Protein AF-A0A1W9MFR8-F1 (afdb_monomer_lite)

Radius of gyration: 20.46 Å; chains: 1; bounding box: 48×47×63 Å

Sequence (272 aa):
EALVRGYGGYACDPTSDGFKKCELKEEKFKKWELKEEKFNKALEFRKSIQKALDEQICPACQLFGCTGWSRRFRLEINNANDKNKGFEGSFDINIIELYPMNESQLLLLWQTFYIIGKYGTIGAKNMLKPSLSSPYCSDRGQVEVIWKESAFEKPNLEKHSVEKIIKENKNGINKENNSEWPNLKYFLFSPDESLRAEKFVELQNMSDFIKGDKGDMRAPPRANKFASFKNGKRFWGYTKADENMYKEVFKKLKDLGIKNVIKGEEVIKNEL

pLDDT: mean 84.79, std 15.15, range [32.31, 98.56]

Foldseek 3Di:
DQVLVQLVFDAADQPDDDPSHFADDCVVVPDDDDDPCVQVVCVVVPHHPLLSCLLTHALVCQAPNDHVGHHQWDWDKAPFPDPVDADDDDIDTDTGGPHDDDLLSVQVVVLVLVCCQQANFDDPPCLVADAPPHGGDANHRHHHDDCPPPPDDNRPDDLVVSSVSRVSSRVSNVDDDFQLDNHLQFKKWDQAAFFDRVLVVVLLVVDCSQVWACDDPVGHTGTHQKGGHDVSTIIMGGDGNDPVVSVVSVVSCVVSPSVDIDGSSNCSVPPD

Structure (mmCIF, N/CA/C/O backbone):
data_AF-A0A1W9MFR8-F1
#
_entry.id   AF-A0A1W9MFR8-F1
#
loop_
_atom_site.group_PDB
_atom_site.id
_atom_site.type_symbol
_atom_site.label_atom_id
_atom_site.label_alt_id
_atom_site.label_comp_id
_atom_site.label_asym_id
_atom_site.label_entity_id
_atom_site.label_seq_id
_atom_site.pdbx_PDB_ins_code
_atom_site.Cartn_x
_atom_site.Cartn_y
_atom_site.Cartn_z
_atom_site.occupancy
_atom_site.B_iso_or_equiv
_atom_site.auth_seq_id
_atom_site.auth_comp_id
_atom_site.auth_asym_id
_atom_site.auth_atom_id
_atom_site.pdbx_PDB_model_num
ATOM 1 N N . GLU A 1 1 ? -2.667 0.740 4.766 1.00 96.50 1 GLU A N 1
ATOM 2 C CA . GLU A 1 1 ? -3.757 1.595 4.229 1.00 96.50 1 GLU A CA 1
ATOM 3 C C . GLU A 1 1 ? -4.338 1.106 2.905 1.00 96.50 1 GLU A C 1
ATOM 5 O O . GLU A 1 1 ? -5.526 0.815 2.871 1.00 96.50 1 GLU A O 1
ATOM 10 N N . ALA A 1 2 ? -3.542 0.992 1.831 1.00 97.19 2 ALA A N 1
ATOM 11 C CA . ALA A 1 2 ? -4.043 0.595 0.506 1.00 97.19 2 ALA A CA 1
ATOM 12 C C . ALA A 1 2 ? -4.825 -0.727 0.520 1.00 97.19 2 ALA A C 1
ATOM 14 O O . ALA A 1 2 ? -5.864 -0.827 -0.126 1.00 97.19 2 ALA A O 1
ATOM 15 N N . LEU A 1 3 ? -4.358 -1.698 1.312 1.00 97.56 3 LEU A N 1
ATOM 16 C CA . LEU A 1 3 ? -5.029 -2.973 1.559 1.00 97.56 3 LEU A CA 1
ATOM 17 C C . LEU A 1 3 ? -6.427 -2.802 2.179 1.00 97.56 3 LEU A C 1
ATOM 19 O O . LEU A 1 3 ? -7.393 -3.365 1.679 1.00 97.56 3 LEU A O 1
ATOM 23 N N . VAL A 1 4 ? -6.559 -1.961 3.211 1.00 97.56 4 VAL A N 1
ATOM 24 C CA . VAL A 1 4 ? -7.850 -1.666 3.865 1.00 97.56 4 VAL A CA 1
ATOM 25 C C . VAL A 1 4 ? -8.837 -1.055 2.868 1.00 97.56 4 VAL A C 1
ATOM 27 O O . VAL A 1 4 ? -9.981 -1.497 2.782 1.00 97.56 4 VAL A O 1
ATOM 30 N N . ARG A 1 5 ? -8.389 -0.075 2.068 1.00 97.75 5 ARG A N 1
ATOM 31 C CA . ARG A 1 5 ? -9.209 0.510 0.989 1.00 97.75 5 ARG A CA 1
ATOM 32 C C . ARG A 1 5 ? -9.549 -0.541 -0.081 1.00 97.75 5 ARG A C 1
ATOM 34 O O . ARG A 1 5 ? -10.660 -0.547 -0.606 1.00 97.75 5 ARG A O 1
ATOM 41 N N . GLY A 1 6 ? -8.625 -1.470 -0.333 1.00 96.94 6 GLY A N 1
ATOM 42 C CA . GLY A 1 6 ? -8.785 -2.625 -1.216 1.00 96.94 6 GLY A CA 1
ATOM 43 C C . GLY A 1 6 ? -9.911 -3.570 -0.802 1.00 96.94 6 GLY A C 1
ATOM 44 O O . GLY A 1 6 ? -10.704 -3.987 -1.640 1.00 96.94 6 GLY A O 1
ATOM 45 N N . TYR A 1 7 ? -10.061 -3.827 0.496 1.00 96.69 7 TYR A N 1
ATOM 46 C CA . TYR A 1 7 ? -11.191 -4.585 1.046 1.00 96.69 7 TYR A CA 1
ATOM 47 C C . TYR A 1 7 ? -12.518 -3.802 1.075 1.00 96.69 7 TYR A C 1
ATOM 49 O O . TYR A 1 7 ? -13.544 -4.319 1.514 1.00 96.69 7 TYR A O 1
ATOM 57 N N . GLY A 1 8 ? -12.534 -2.562 0.572 1.00 95.56 8 GLY A N 1
ATOM 58 C CA . GLY A 1 8 ? -13.714 -1.693 0.554 1.00 95.56 8 GLY A CA 1
ATOM 59 C C . GLY A 1 8 ? -13.893 -0.853 1.819 1.00 95.56 8 GLY A C 1
ATOM 60 O O . GLY A 1 8 ? -14.936 -0.225 1.985 1.00 95.56 8 GLY A O 1
ATOM 61 N N . GLY A 1 9 ? -12.891 -0.826 2.699 1.00 96.31 9 GLY A N 1
ATOM 62 C CA . GLY A 1 9 ? -12.901 -0.024 3.915 1.00 96.31 9 GLY A CA 1
ATOM 63 C C . GLY A 1 9 ? -12.499 1.427 3.714 1.00 96.31 9 GLY A C 1
ATOM 64 O O . GLY A 1 9 ? -12.134 1.866 2.621 1.00 96.31 9 GLY A O 1
ATOM 65 N N . TYR A 1 10 ? -12.494 2.164 4.818 1.00 96.69 10 TYR A N 1
ATOM 66 C CA . TYR A 1 10 ? -11.872 3.478 4.902 1.00 96.69 10 TYR A CA 1
ATOM 67 C C . TYR A 1 10 ? -10.488 3.364 5.544 1.00 96.69 10 TYR A C 1
ATOM 69 O O . TYR A 1 10 ? -10.310 2.667 6.542 1.00 96.69 10 TYR A O 1
ATOM 77 N N . ALA A 1 11 ? -9.509 4.077 4.991 1.00 96.94 11 ALA A N 1
ATOM 78 C CA . ALA A 1 11 ? -8.247 4.341 5.671 1.00 96.94 11 ALA A CA 1
ATOM 79 C C . ALA A 1 11 ? -7.875 5.805 5.477 1.00 96.94 11 ALA A C 1
ATOM 81 O O . ALA A 1 11 ? -7.843 6.287 4.340 1.00 96.94 11 ALA A O 1
ATOM 82 N N . CYS A 1 12 ? -7.584 6.497 6.577 1.00 94.38 12 CYS A N 1
ATOM 83 C CA . CYS A 1 12 ? -7.197 7.899 6.537 1.00 94.38 12 CYS A CA 1
ATOM 84 C C . CYS A 1 12 ? -5.895 8.104 5.766 1.00 94.38 12 CYS A C 1
ATOM 86 O O . CYS A 1 12 ? -5.101 7.176 5.619 1.00 94.38 12 CYS A O 1
ATOM 88 N N . ASP A 1 13 ? -5.667 9.332 5.324 1.00 90.81 13 ASP A N 1
ATOM 89 C CA . ASP A 1 13 ? -4.354 9.777 4.879 1.00 90.81 13 ASP A CA 1
ATOM 90 C C . ASP A 1 13 ? -3.637 10.418 6.076 1.00 90.81 13 ASP A C 1
ATOM 92 O O . ASP A 1 13 ? -4.053 11.490 6.531 1.00 90.81 13 ASP A O 1
ATOM 96 N N . PRO A 1 14 ? -2.596 9.777 6.636 1.00 83.62 14 PRO A N 1
ATOM 97 C CA . PRO A 1 14 ? -1.920 10.273 7.831 1.00 83.62 14 PRO A CA 1
ATOM 98 C C . PRO A 1 14 ? -1.120 11.555 7.569 1.00 83.62 14 PRO A C 1
ATOM 100 O O . PRO A 1 14 ? -0.735 12.222 8.531 1.00 83.62 14 PRO A O 1
ATOM 103 N N . THR A 1 15 ? -0.876 11.886 6.295 1.00 81.06 15 THR A N 1
ATOM 104 C CA . THR A 1 15 ? -0.159 13.091 5.853 1.00 81.06 15 THR A CA 1
ATOM 105 C C . THR A 1 15 ? -1.091 14.263 5.560 1.00 81.06 15 THR A C 1
ATOM 107 O O . THR A 1 15 ? -0.625 15.382 5.375 1.00 81.06 15 THR A O 1
ATOM 110 N N . SER A 1 16 ? -2.403 14.017 5.532 1.00 78.12 16 SER A N 1
ATOM 111 C CA . SER A 1 16 ? -3.402 15.062 5.337 1.00 78.12 16 SER A CA 1
ATOM 112 C C . SER A 1 16 ? -3.669 15.853 6.618 1.00 78.12 16 SER A C 1
ATOM 114 O O . SER A 1 16 ? -3.647 15.304 7.723 1.00 78.12 16 SER A O 1
ATOM 116 N N . ASP A 1 17 ? -3.993 17.135 6.460 1.00 69.75 17 ASP A N 1
ATOM 117 C CA . ASP A 1 17 ? -4.451 17.975 7.561 1.00 69.75 17 ASP A CA 1
ATOM 118 C C . ASP A 1 17 ? -5.954 17.798 7.838 1.00 69.75 17 ASP A C 1
ATOM 120 O O . ASP A 1 17 ? -6.769 17.491 6.958 1.00 69.75 17 ASP A O 1
ATOM 124 N N . GLY A 1 18 ? -6.338 18.031 9.095 1.00 71.31 18 GLY A N 1
ATOM 125 C CA . GLY A 1 18 ? -7.734 18.115 9.522 1.00 71.31 18 GLY A CA 1
ATOM 126 C C . GLY A 1 18 ? -8.507 16.791 9.462 1.00 71.31 18 GLY A C 1
ATOM 127 O O . GLY A 1 18 ? -8.020 15.729 9.846 1.00 71.31 18 GLY A O 1
ATOM 128 N N . PHE A 1 19 ? -9.763 16.852 9.009 1.00 69.12 19 PHE A N 1
ATOM 129 C CA . PHE A 1 19 ? -10.752 15.769 9.149 1.00 69.12 19 PHE A CA 1
ATOM 130 C C . PHE A 1 19 ? -10.418 14.470 8.396 1.00 69.12 19 PHE A C 1
ATOM 132 O O . PHE A 1 19 ? -11.031 13.431 8.662 1.00 69.12 19 PHE A O 1
ATOM 139 N N . LYS A 1 20 ? -9.461 14.509 7.462 1.00 78.69 20 LYS A N 1
ATOM 140 C CA . LYS A 1 20 ? -9.036 13.355 6.656 1.00 78.69 20 LYS A CA 1
ATOM 141 C C . LYS A 1 20 ? -8.037 12.447 7.375 1.00 78.69 20 LYS A C 1
ATOM 143 O O . LYS A 1 20 ? -7.890 11.300 6.956 1.00 78.69 20 LYS A O 1
ATOM 148 N N . LYS A 1 21 ? -7.431 12.918 8.470 1.00 85.94 21 LYS A N 1
ATOM 149 C CA . LYS A 1 21 ? -6.586 12.136 9.376 1.00 85.94 21 LYS A CA 1
ATOM 150 C C . LYS A 1 21 ? -7.432 11.455 10.458 1.00 85.94 21 LYS A C 1
ATOM 152 O O . LYS A 1 21 ? -8.505 11.935 10.840 1.00 85.94 21 LYS A O 1
ATOM 157 N N . CYS A 1 22 ? -6.973 10.303 10.939 1.00 88.56 22 CYS A N 1
ATOM 158 C CA . CYS A 1 22 ? -7.527 9.680 12.138 1.00 88.56 22 CYS A CA 1
ATOM 159 C C . CYS A 1 22 ? -6.910 10.303 13.393 1.00 88.56 22 CYS A C 1
ATOM 161 O O . CYS A 1 22 ? -5.692 10.428 13.514 1.00 88.56 22 CYS A O 1
ATOM 163 N N . GLU A 1 23 ? -7.776 10.648 14.335 1.00 86.12 23 GLU A N 1
ATOM 164 C CA . GLU A 1 23 ? -7.417 11.134 15.657 1.00 86.12 23 GLU A CA 1
ATOM 165 C C . GLU A 1 23 ? -8.420 10.541 16.640 1.00 86.12 23 GLU A C 1
ATOM 167 O O . GLU A 1 23 ? -9.633 10.691 16.459 1.00 86.12 23 GLU A O 1
ATOM 172 N N . LEU A 1 24 ? -7.918 9.849 17.661 1.00 82.81 24 LEU A N 1
ATOM 173 C CA . LEU A 1 24 ? -8.756 9.370 18.746 1.00 82.81 24 LEU A CA 1
ATOM 174 C C . LEU A 1 24 ? -8.958 10.528 19.727 1.00 82.81 24 LEU A C 1
ATOM 176 O O . LEU A 1 24 ? -8.122 10.784 20.590 1.00 82.81 24 LEU A O 1
ATOM 180 N N . LYS A 1 25 ? -10.051 11.275 19.547 1.00 74.94 25 LYS A N 1
ATOM 181 C CA . LYS A 1 25 ? -10.375 12.424 20.398 1.00 74.94 25 LYS A CA 1
ATOM 182 C C . LYS A 1 25 ? -11.021 11.955 21.693 1.00 74.94 25 LYS A C 1
ATOM 184 O O . LYS A 1 25 ? -12.136 11.435 21.689 1.00 74.94 25 LYS A O 1
ATOM 189 N N . GLU A 1 26 ? -10.370 12.252 22.812 1.00 61.66 26 GLU A N 1
ATOM 190 C CA . GLU A 1 26 ? -10.929 12.018 24.146 1.00 61.66 26 GLU A CA 1
ATOM 191 C C . GLU A 1 26 ? -12.231 12.796 24.395 1.00 61.66 26 GLU A C 1
ATOM 193 O O . GLU A 1 26 ? -12.990 12.439 25.286 1.00 61.66 26 GLU A O 1
ATOM 198 N N . GLU A 1 27 ? -12.550 13.836 23.619 1.00 49.00 27 GLU A N 1
ATOM 199 C CA . GLU A 1 27 ? -13.752 14.659 23.829 1.00 49.00 27 GLU A CA 1
ATOM 200 C C . GLU A 1 27 ? -15.061 13.958 23.439 1.00 49.00 27 GLU A C 1
ATOM 202 O O . GLU A 1 27 ? -16.081 14.200 24.080 1.00 49.00 27 GLU A O 1
ATOM 207 N N . LYS A 1 28 ? -15.038 12.980 22.517 1.00 47.28 28 LYS A N 1
ATOM 208 C CA . LYS A 1 28 ? -16.164 12.030 22.368 1.00 47.28 28 LYS A CA 1
ATOM 209 C C . LYS A 1 28 ? -16.286 11.073 23.569 1.00 47.28 28 LYS A C 1
ATOM 211 O O . LYS A 1 28 ? -17.299 10.397 23.711 1.00 47.28 28 LYS A O 1
ATOM 216 N N . PHE A 1 29 ? -15.280 11.058 24.447 1.00 45.81 29 PHE A N 1
ATOM 217 C CA . PHE A 1 29 ? -15.238 10.351 25.728 1.00 45.81 29 PHE A CA 1
ATOM 218 C C . PHE A 1 29 ? -15.303 11.286 26.957 1.00 45.81 29 PHE A C 1
ATOM 220 O O . PHE A 1 29 ? -15.161 10.800 28.087 1.00 45.81 29 PHE A O 1
ATOM 227 N N . LYS A 1 30 ? -15.549 12.599 26.799 1.00 32.31 30 LYS A N 1
ATOM 228 C CA . LYS A 1 30 ? -15.740 13.529 27.929 1.00 32.31 30 LYS A CA 1
ATOM 229 C C . LYS A 1 30 ? -17.217 13.674 28.305 1.00 32.31 30 LYS A C 1
ATOM 231 O O . LYS A 1 30 ? -17.845 14.709 28.132 1.00 32.31 30 LYS A O 1
ATOM 236 N N . LYS A 1 31 ? -17.718 12.623 28.950 1.00 33.00 31 LYS A N 1
ATOM 237 C CA . LYS A 1 31 ? -18.251 12.723 30.315 1.00 33.00 31 LYS A CA 1
ATOM 238 C C . LYS A 1 31 ? -17.645 11.543 31.081 1.00 33.00 31 LYS A C 1
ATOM 240 O O . LYS A 1 31 ? -17.613 10.441 30.543 1.00 33.00 31 LYS A O 1
ATOM 245 N N . TRP A 1 32 ? -17.155 11.808 32.291 1.00 34.69 32 TRP A N 1
ATOM 246 C CA . TRP A 1 32 ? -16.440 10.923 33.229 1.00 34.69 32 TRP A CA 1
ATOM 247 C C . TRP A 1 32 ? -14.910 10.974 33.143 1.00 34.69 32 TRP A C 1
ATOM 249 O O . TRP A 1 32 ? -14.275 10.494 32.204 1.00 34.69 32 TRP A O 1
ATOM 259 N N . GLU A 1 33 ? -14.349 11.635 34.150 1.00 34.41 33 GLU A N 1
ATOM 260 C CA . GLU A 1 33 ? -12.933 11.856 34.402 1.00 34.41 33 GLU A CA 1
ATOM 261 C C . GLU A 1 33 ? -12.142 10.563 34.614 1.00 34.41 33 GLU A C 1
ATOM 263 O O . GLU A 1 33 ? -12.664 9.491 34.911 1.00 34.41 33 GLU A O 1
ATOM 268 N N . LEU A 1 34 ? -10.841 10.726 34.420 1.00 36.78 34 LEU A N 1
ATOM 269 C CA . LEU A 1 34 ? -9.764 9.795 34.701 1.00 36.78 34 LEU A CA 1
ATOM 270 C C . LEU A 1 34 ? -9.833 9.233 36.127 1.00 36.78 34 LEU A C 1
ATOM 272 O O . LEU A 1 34 ? -9.819 10.002 37.083 1.00 36.78 34 LEU A O 1
ATOM 276 N N . LYS A 1 35 ? -9.817 7.900 36.228 1.00 36.50 35 LYS A N 1
ATOM 277 C CA . LYS A 1 35 ? -9.165 7.061 37.257 1.00 36.50 35 LYS A CA 1
ATOM 278 C C . LYS A 1 35 ? -9.652 5.634 37.044 1.00 36.50 35 LYS A C 1
ATOM 280 O O . LYS A 1 35 ? -10.801 5.396 37.366 1.00 36.50 35 LYS A O 1
ATOM 285 N N . GLU A 1 36 ? -8.835 4.761 36.442 1.00 43.34 36 GLU A N 1
ATOM 286 C CA . GLU A 1 36 ? -8.922 3.273 36.399 1.00 43.34 36 GLU A CA 1
ATOM 287 C C . GLU A 1 36 ? -10.266 2.555 36.085 1.00 43.34 36 GLU A C 1
ATOM 289 O O . GLU A 1 36 ? -10.270 1.368 35.778 1.00 43.34 36 GLU A O 1
ATOM 294 N N . GLU A 1 37 ? -11.406 3.241 36.031 1.00 42.75 37 GLU A N 1
ATOM 295 C CA . GLU A 1 37 ? -12.759 2.704 35.899 1.00 42.75 37 GLU A CA 1
ATOM 296 C C . GLU A 1 37 ? -13.209 2.593 34.441 1.00 42.75 37 GLU A C 1
ATOM 298 O O . GLU A 1 37 ? -14.125 1.837 34.136 1.00 42.75 37 GLU A O 1
ATOM 303 N N . LYS A 1 38 ? -12.601 3.338 33.508 1.00 44.25 38 LYS A N 1
ATOM 304 C CA . LYS A 1 38 ? -13.094 3.445 32.119 1.00 44.25 38 LYS A CA 1
ATOM 305 C C . LYS A 1 38 ? -12.946 2.157 31.304 1.00 44.25 38 LYS A C 1
ATOM 307 O O . LYS A 1 38 ? -13.770 1.913 30.426 1.00 44.25 38 LYS A O 1
ATOM 312 N N . PHE A 1 39 ? -11.958 1.318 31.618 1.00 43.38 39 PHE A N 1
ATOM 313 C CA . PHE A 1 39 ? -11.861 -0.026 31.040 1.00 43.38 39 PHE A CA 1
ATOM 314 C C . PHE A 1 39 ? -13.012 -0.921 31.542 1.00 43.38 39 PHE A C 1
ATOM 316 O O . PHE A 1 39 ? -13.662 -1.591 30.743 1.00 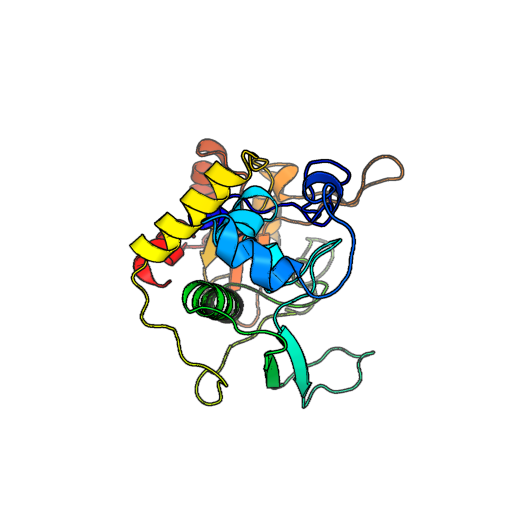43.38 39 PHE A O 1
ATOM 323 N N . ASN A 1 40 ? -13.353 -0.822 32.833 1.00 46.25 40 ASN A N 1
ATOM 324 C CA . ASN A 1 40 ? -14.454 -1.567 33.455 1.00 46.25 40 ASN A CA 1
ATOM 325 C C . ASN A 1 40 ? -15.850 -1.032 33.053 1.00 46.25 40 ASN A C 1
ATOM 327 O O . ASN A 1 40 ? -16.768 -1.816 32.845 1.00 46.25 40 ASN A O 1
ATOM 331 N N . LYS A 1 41 ? -16.014 0.276 32.811 1.00 41.16 41 LYS A N 1
ATOM 332 C CA . LYS A 1 41 ? -17.273 0.891 32.328 1.00 41.16 41 LYS A CA 1
ATOM 333 C C . LYS A 1 41 ? -17.568 0.636 30.844 1.00 41.16 41 LYS A C 1
ATOM 335 O O . LYS A 1 41 ? -18.730 0.629 30.443 1.00 41.16 41 LYS A O 1
ATOM 340 N N . ALA A 1 42 ? -16.548 0.396 30.013 1.00 43.88 42 ALA A N 1
ATOM 341 C CA . ALA A 1 42 ? -16.749 -0.054 28.631 1.00 43.88 42 ALA A CA 1
ATOM 342 C C . ALA A 1 42 ? -17.391 -1.456 28.573 1.00 43.88 42 ALA A C 1
ATOM 344 O O . ALA A 1 42 ? -18.172 -1.737 27.665 1.00 43.88 42 ALA A O 1
ATOM 345 N N . LEU A 1 43 ? -17.133 -2.302 29.577 1.00 45.81 43 LEU A N 1
ATOM 346 C CA . LEU A 1 43 ? -17.857 -3.560 29.777 1.00 45.81 43 LEU A CA 1
ATOM 347 C C . LEU A 1 43 ? -19.307 -3.316 30.252 1.00 45.81 43 LEU A C 1
ATOM 349 O O . LEU A 1 43 ? -20.208 -4.039 29.829 1.00 45.81 43 LEU A O 1
ATOM 353 N N . GLU A 1 44 ? -19.569 -2.265 31.040 1.00 46.72 44 GLU A N 1
ATOM 354 C CA . GLU A 1 44 ? -20.919 -1.927 31.537 1.00 46.72 44 GLU A CA 1
ATOM 355 C C . GLU A 1 44 ? -21.858 -1.300 30.485 1.00 46.72 44 GLU A C 1
ATOM 357 O O . GLU A 1 44 ? -23.069 -1.505 30.551 1.00 46.72 44 GLU A O 1
ATOM 362 N N . PHE A 1 45 ? -21.349 -0.589 29.469 1.00 45.06 45 PHE A N 1
ATOM 363 C CA . PHE A 1 45 ? -22.184 0.090 28.454 1.00 45.06 45 PHE A CA 1
ATOM 364 C C . PHE A 1 45 ? -22.468 -0.731 27.177 1.00 45.06 45 PHE A C 1
ATOM 366 O O . PHE A 1 45 ? -22.842 -0.172 26.143 1.00 45.06 45 PHE A O 1
ATOM 373 N N . ARG A 1 46 ? -22.299 -2.062 27.226 1.00 51.81 46 ARG A N 1
ATOM 374 C CA . ARG A 1 46 ? -22.619 -3.054 26.166 1.00 51.81 46 ARG A CA 1
ATOM 375 C C . ARG A 1 46 ? -22.020 -2.821 24.760 1.00 51.81 46 ARG A C 1
ATOM 377 O O . ARG A 1 46 ? -22.279 -3.626 23.865 1.00 51.81 46 ARG A O 1
ATOM 384 N N . LYS A 1 47 ? -21.214 -1.780 24.516 1.00 58.19 47 LYS A N 1
ATOM 385 C CA . LYS A 1 47 ? -20.380 -1.648 23.307 1.00 58.19 47 LYS A CA 1
ATOM 386 C C . LYS A 1 47 ? -18.961 -2.093 23.646 1.00 58.19 47 LYS A C 1
ATOM 388 O O . LYS A 1 47 ? -18.348 -1.547 24.554 1.00 58.19 47 LYS A O 1
ATOM 393 N N . SER A 1 48 ? -18.422 -3.047 22.891 1.00 71.19 48 SER A N 1
ATOM 394 C CA . SER A 1 48 ? -17.028 -3.459 23.051 1.00 71.19 48 SER A CA 1
ATOM 395 C C . SER A 1 48 ? -16.072 -2.294 22.766 1.00 71.19 48 SER A C 1
ATOM 397 O O . SER A 1 48 ? -16.370 -1.418 21.949 1.00 71.19 48 SER A O 1
ATOM 399 N N . ILE A 1 49 ? -14.889 -2.315 23.392 1.00 73.56 49 ILE A N 1
ATOM 400 C CA . ILE A 1 49 ? -13.780 -1.387 23.095 1.00 73.56 49 ILE A CA 1
ATOM 401 C C . ILE A 1 49 ? -13.543 -1.302 21.582 1.00 73.56 49 ILE A C 1
ATOM 403 O O . ILE A 1 49 ? -13.378 -0.216 21.035 1.00 73.56 49 ILE A O 1
ATOM 407 N N . GLN A 1 50 ? -13.608 -2.446 20.899 1.00 80.38 50 GLN A N 1
ATOM 408 C CA . GLN A 1 50 ? -13.445 -2.542 19.454 1.00 80.38 50 GLN A CA 1
ATOM 409 C C . GLN A 1 50 ? -14.461 -1.681 18.693 1.00 80.38 50 GLN A C 1
ATOM 411 O O . GLN A 1 50 ? -14.070 -0.885 17.846 1.00 80.38 50 GLN A O 1
ATOM 416 N N . LYS A 1 51 ? -15.747 -1.738 19.059 1.00 81.56 51 LYS A N 1
ATOM 417 C CA . LYS A 1 51 ? -16.783 -0.924 18.412 1.00 81.56 51 LYS A CA 1
ATOM 418 C C . LYS A 1 51 ? -16.531 0.578 18.573 1.00 81.56 51 LYS A C 1
ATOM 420 O O . LYS A 1 51 ? -16.758 1.343 17.643 1.00 81.56 51 LYS A O 1
ATOM 425 N N . ALA A 1 52 ? -16.039 1.008 19.735 1.00 81.25 52 ALA A N 1
ATOM 426 C CA . ALA A 1 52 ? -15.714 2.415 19.971 1.00 81.25 52 ALA A CA 1
ATOM 427 C C . ALA A 1 52 ? -14.499 2.892 19.150 1.00 81.25 52 ALA A C 1
ATOM 429 O O . ALA A 1 52 ? -14.460 4.055 18.736 1.00 81.25 52 ALA A O 1
ATOM 430 N N . LEU A 1 53 ? -13.526 2.006 18.903 1.00 86.38 53 LEU A N 1
ATOM 431 C CA . LEU A 1 53 ? -12.407 2.268 17.993 1.00 86.38 53 LEU A CA 1
ATOM 432 C C . LEU A 1 53 ? -12.885 2.336 16.540 1.00 86.38 53 LEU A C 1
ATOM 434 O O . LEU A 1 53 ? -12.476 3.237 15.806 1.00 86.38 53 LEU A O 1
ATOM 438 N N . ASP A 1 54 ? -13.780 1.430 16.144 1.00 88.38 54 ASP A N 1
ATOM 439 C CA . ASP A 1 54 ? -14.296 1.342 14.778 1.00 88.38 54 ASP A CA 1
ATOM 440 C C . ASP A 1 54 ? -15.103 2.571 14.343 1.00 88.38 54 ASP A C 1
ATOM 442 O O . ASP A 1 54 ? -15.102 2.936 13.171 1.00 88.38 54 ASP A O 1
ATOM 446 N N . GLU A 1 55 ? -15.722 3.270 15.292 1.00 88.19 55 GLU A N 1
ATOM 447 C CA . GLU A 1 55 ? -16.453 4.520 15.052 1.00 88.19 55 GLU A CA 1
ATOM 448 C C . GLU A 1 55 ? -15.530 5.757 14.897 1.00 88.19 55 GLU A C 1
ATOM 450 O O . GLU A 1 55 ? -16.011 6.861 14.627 1.00 88.19 55 GLU A O 1
ATOM 455 N N . GLN A 1 56 ? -14.208 5.629 15.089 1.00 88.31 56 GLN A N 1
ATOM 456 C CA . GLN A 1 56 ? -13.298 6.788 15.181 1.00 88.31 56 GLN A CA 1
ATOM 457 C C . GLN A 1 56 ? -12.019 6.671 14.359 1.00 88.31 56 GLN A C 1
ATOM 459 O O . GLN A 1 56 ? -11.576 7.661 13.765 1.00 88.31 56 GLN A O 1
ATOM 464 N N . ILE A 1 57 ? -11.406 5.489 14.333 1.00 92.81 57 ILE A N 1
ATOM 465 C CA . ILE A 1 57 ? -10.113 5.280 13.690 1.00 92.81 57 ILE A CA 1
ATOM 466 C C . ILE A 1 57 ? -10.145 4.079 12.748 1.00 92.81 57 ILE A C 1
ATOM 468 O O . ILE A 1 57 ? -10.754 3.042 13.017 1.00 92.81 57 ILE A O 1
ATOM 472 N N . CYS A 1 58 ? -9.469 4.234 11.611 1.00 95.69 58 CYS A N 1
ATOM 473 C CA . CYS A 1 58 ? -9.415 3.192 10.598 1.00 95.69 58 CYS A CA 1
ATOM 474 C C . CYS A 1 58 ? -8.577 1.985 11.066 1.00 95.69 58 CYS A C 1
ATOM 476 O O . CYS A 1 58 ? -7.699 2.151 11.919 1.00 95.69 58 CYS A O 1
ATOM 478 N N . PRO A 1 59 ? -8.746 0.792 10.462 1.00 95.88 59 PRO A N 1
ATOM 479 C CA . PRO A 1 59 ? -8.014 -0.415 10.851 1.00 95.88 59 PRO A CA 1
ATOM 480 C C . PRO A 1 59 ? -6.490 -0.250 10.772 1.00 95.88 59 PRO A C 1
ATOM 482 O O . PRO A 1 59 ? -5.759 -0.809 11.583 1.00 95.88 59 PRO A O 1
ATOM 485 N N . ALA A 1 60 ? -5.997 0.574 9.836 1.00 96.25 60 ALA A N 1
ATOM 486 C CA . ALA A 1 60 ? -4.571 0.884 9.747 1.00 96.25 60 ALA A CA 1
ATOM 487 C C . ALA A 1 60 ? -4.073 1.634 10.995 1.00 96.25 60 ALA A C 1
ATOM 489 O O . ALA A 1 60 ? -3.066 1.242 11.575 1.00 96.25 60 ALA A O 1
ATOM 490 N N . CYS A 1 61 ? -4.795 2.658 11.457 1.00 95.38 61 CYS A N 1
ATOM 491 C CA . CYS A 1 61 ? -4.443 3.383 12.680 1.00 95.38 61 CYS A CA 1
ATOM 492 C C . CYS A 1 61 ? -4.618 2.533 13.938 1.00 95.38 61 CYS A C 1
ATOM 494 O O . CYS A 1 61 ? -3.838 2.689 14.870 1.00 95.38 61 CYS A O 1
ATOM 496 N N . GLN A 1 62 ? -5.576 1.601 13.962 1.00 93.38 62 GLN A N 1
ATOM 497 C CA . GLN A 1 62 ? -5.724 0.670 15.086 1.00 93.38 62 GLN A CA 1
ATOM 498 C C . GLN A 1 62 ? -4.481 -0.213 15.284 1.00 93.38 62 GLN A C 1
ATOM 500 O O . GLN A 1 62 ? -4.152 -0.517 16.428 1.00 93.38 62 GLN A O 1
ATOM 505 N N . LEU A 1 63 ? -3.786 -0.585 14.199 1.00 93.75 63 LEU A N 1
ATOM 506 C CA . LEU A 1 63 ? -2.536 -1.360 14.200 1.00 93.75 63 LEU A CA 1
ATOM 507 C C . LEU A 1 63 ? -1.294 -0.479 14.420 1.00 93.75 63 LEU A C 1
ATOM 509 O O . LEU A 1 63 ? -0.519 -0.707 15.349 1.00 93.75 63 LEU A O 1
ATOM 513 N N . PHE A 1 64 ? -1.108 0.530 13.564 1.00 93.94 64 PHE A N 1
ATOM 514 C CA . PHE A 1 64 ? 0.126 1.322 13.471 1.00 93.94 64 PHE A CA 1
ATOM 515 C C . PHE A 1 64 ? 0.148 2.565 14.373 1.00 93.94 64 PHE A C 1
ATOM 517 O O . PHE A 1 64 ? 1.194 3.197 14.510 1.00 93.94 64 PHE A O 1
ATOM 524 N N . GLY A 1 65 ? -0.972 2.897 15.016 1.00 91.69 65 GLY A N 1
ATOM 525 C CA . GLY A 1 65 ? -1.122 4.089 15.848 1.00 91.69 65 GLY A CA 1
ATOM 526 C C . GLY A 1 65 ? -1.576 5.327 15.069 1.00 91.69 65 GLY A C 1
ATOM 527 O O . GLY A 1 65 ? -1.497 5.401 13.840 1.00 91.69 65 GLY A O 1
ATOM 528 N N . CYS A 1 66 ? -2.070 6.319 15.806 1.00 91.38 66 CYS A N 1
ATOM 529 C CA . CYS A 1 66 ? -2.353 7.673 15.326 1.00 91.38 66 CYS A CA 1
ATOM 530 C C . CYS A 1 66 ? -2.358 8.654 16.508 1.00 91.38 66 CYS A C 1
ATOM 532 O O . CYS A 1 66 ? -2.097 8.271 17.647 1.00 91.38 66 CYS A O 1
ATOM 534 N N . THR A 1 67 ? -2.675 9.929 16.273 1.00 88.12 67 THR A N 1
ATOM 535 C CA . THR A 1 67 ? -2.864 10.881 17.378 1.00 88.12 67 THR A CA 1
ATOM 536 C C . THR A 1 67 ? -3.935 10.348 18.341 1.00 88.12 67 THR A C 1
ATOM 538 O O . THR A 1 67 ? -5.024 9.974 17.902 1.00 88.12 67 THR A O 1
ATOM 541 N N . GLY A 1 68 ? -3.603 10.266 19.633 1.00 84.81 68 GLY A N 1
ATOM 542 C CA . GLY A 1 68 ? -4.483 9.734 20.682 1.00 84.81 68 GLY A CA 1
ATOM 543 C C . GLY A 1 68 ? -4.559 8.202 20.782 1.00 84.81 68 GLY A C 1
ATOM 544 O O . GLY A 1 68 ? -5.259 7.705 21.655 1.00 84.81 68 GLY A O 1
ATOM 545 N N . TRP A 1 69 ? -3.857 7.436 19.935 1.00 89.56 69 TRP A N 1
ATOM 546 C CA . TRP A 1 69 ? -3.876 5.967 19.972 1.00 89.56 69 TRP A CA 1
ATOM 547 C C . TRP A 1 69 ? -2.484 5.365 19.752 1.00 89.56 69 TRP A C 1
ATOM 549 O O . TRP A 1 69 ? -1.838 5.609 18.730 1.00 89.56 69 TRP A O 1
ATOM 559 N N . SER A 1 70 ? -2.024 4.549 20.701 1.00 89.19 70 SER A N 1
ATOM 560 C CA . SER A 1 70 ? -0.736 3.865 20.597 1.00 89.19 70 SER A CA 1
ATOM 561 C C . SER A 1 70 ? -0.788 2.716 19.587 1.00 89.19 70 SER A C 1
ATOM 563 O O . SER A 1 70 ? -1.795 2.033 19.410 1.00 89.19 70 SER A O 1
ATOM 565 N N . ARG A 1 71 ? 0.335 2.490 18.905 1.00 91.75 71 ARG A N 1
ATOM 566 C CA . ARG A 1 71 ? 0.526 1.314 18.046 1.00 91.75 71 ARG A CA 1
ATOM 567 C C . ARG A 1 71 ? 0.412 0.016 18.855 1.00 91.75 71 ARG A C 1
ATOM 569 O O . ARG A 1 71 ? 0.832 -0.029 20.011 1.00 91.75 71 ARG A O 1
ATOM 576 N N . ARG A 1 72 ? -0.078 -1.052 18.222 1.00 91.62 72 ARG A N 1
ATOM 577 C CA . ARG A 1 72 ? -0.226 -2.385 18.843 1.00 91.62 72 ARG A CA 1
ATOM 578 C C . ARG A 1 72 ? 1.085 -3.158 18.934 1.00 91.62 72 ARG A C 1
ATOM 580 O O . ARG A 1 72 ? 1.232 -4.002 19.806 1.00 91.62 72 ARG A O 1
ATOM 587 N N . PHE A 1 73 ? 2.040 -2.856 18.059 1.00 93.12 73 PHE A N 1
ATOM 588 C CA . PHE A 1 73 ? 3.323 -3.546 17.996 1.00 93.12 73 PHE A CA 1
ATOM 589 C C . PHE A 1 73 ? 4.473 -2.584 17.698 1.00 93.12 73 PHE A C 1
ATOM 591 O O . PHE A 1 73 ? 4.288 -1.497 17.141 1.00 93.12 73 PHE A O 1
ATOM 598 N N . ARG A 1 74 ? 5.687 -3.001 18.052 1.00 93.12 74 ARG A N 1
ATOM 599 C CA . ARG A 1 74 ? 6.941 -2.376 17.636 1.00 93.12 74 ARG A CA 1
ATOM 600 C C . ARG A 1 74 ? 7.625 -3.260 16.601 1.00 93.12 74 ARG A C 1
ATOM 602 O O . ARG A 1 74 ? 7.746 -4.459 16.801 1.00 93.12 74 ARG A O 1
ATOM 609 N N . LEU A 1 75 ? 8.084 -2.638 15.518 1.00 91.44 75 LEU A N 1
ATOM 610 C CA . LEU A 1 75 ? 9.016 -3.252 14.576 1.00 91.44 75 LEU A CA 1
ATOM 611 C C . LEU A 1 75 ? 10.435 -2.983 15.062 1.00 91.44 75 LEU A C 1
ATOM 613 O O . LEU A 1 75 ? 10.798 -1.819 15.260 1.00 91.44 75 LEU A O 1
ATOM 617 N N . GLU A 1 76 ? 11.215 -4.039 15.238 1.00 90.94 76 GLU A N 1
ATOM 618 C CA . GLU A 1 76 ? 12.657 -3.963 15.449 1.00 90.94 76 GLU A CA 1
ATOM 619 C C . GLU A 1 76 ? 13.375 -4.604 14.275 1.00 90.94 76 GLU A C 1
ATOM 621 O O . GLU A 1 76 ? 12.938 -5.628 13.758 1.00 90.94 76 GLU A O 1
ATOM 626 N N . ILE A 1 77 ? 14.459 -3.968 13.843 1.00 89.06 77 ILE A N 1
ATOM 627 C CA . ILE A 1 77 ? 15.279 -4.453 12.741 1.00 89.06 77 ILE A CA 1
ATOM 628 C C . ILE A 1 77 ? 16.594 -4.934 13.333 1.00 89.06 77 ILE A C 1
ATOM 630 O O . ILE A 1 77 ? 17.339 -4.127 13.896 1.00 89.06 77 ILE A O 1
ATOM 634 N N . ASN A 1 78 ? 16.875 -6.223 13.176 1.00 86.88 78 ASN A N 1
ATOM 635 C CA . ASN A 1 78 ? 18.169 -6.809 13.504 1.00 86.88 78 ASN A CA 1
ATOM 636 C C . ASN A 1 78 ? 18.990 -6.999 12.229 1.00 86.88 78 ASN A C 1
ATOM 638 O O . ASN A 1 78 ? 18.449 -7.009 11.124 1.00 86.88 78 ASN A O 1
ATOM 642 N N . ASN A 1 79 ? 20.306 -7.159 12.387 1.00 83.62 79 ASN A N 1
ATOM 643 C CA . ASN A 1 79 ? 21.221 -7.488 11.290 1.00 83.62 79 ASN A CA 1
ATOM 644 C C . ASN A 1 79 ? 21.249 -6.458 10.138 1.00 83.62 79 ASN A C 1
ATOM 646 O O . ASN A 1 79 ? 21.734 -6.745 9.047 1.00 83.62 79 ASN A O 1
ATOM 650 N N . ALA A 1 80 ? 20.795 -5.226 10.391 1.00 77.06 80 ALA A N 1
ATOM 651 C CA . ALA A 1 80 ? 20.984 -4.099 9.486 1.00 77.06 80 ALA A CA 1
ATOM 652 C C . ALA A 1 80 ? 22.290 -3.354 9.816 1.00 77.06 80 ALA A C 1
ATOM 654 O O . ALA A 1 80 ? 22.542 -2.996 10.968 1.00 77.06 80 ALA A O 1
ATOM 655 N N . ASN A 1 81 ? 23.108 -3.106 8.790 1.00 72.25 81 ASN A N 1
ATOM 656 C CA . ASN A 1 81 ? 24.352 -2.334 8.897 1.00 72.25 81 ASN A CA 1
ATOM 657 C C . ASN A 1 81 ? 24.084 -0.829 9.133 1.00 72.25 81 ASN A C 1
ATOM 659 O O . ASN A 1 81 ? 22.946 -0.392 9.294 1.00 72.25 81 ASN A O 1
ATOM 663 N N . ASP A 1 82 ? 25.161 -0.035 9.154 1.00 76.62 82 ASP A N 1
ATOM 664 C CA . ASP A 1 82 ? 25.181 1.429 9.310 1.00 76.62 82 ASP A CA 1
ATOM 665 C C . ASP A 1 82 ? 23.965 2.146 8.685 1.00 76.62 82 ASP A C 1
ATOM 667 O O . ASP A 1 82 ? 23.781 2.160 7.466 1.00 76.62 82 ASP A O 1
ATOM 671 N N . LYS A 1 83 ? 23.176 2.812 9.542 1.00 71.75 83 LYS A N 1
ATOM 672 C CA . LYS A 1 83 ? 21.945 3.544 9.190 1.00 71.75 83 LYS A CA 1
ATOM 673 C C . LYS A 1 83 ? 22.167 4.668 8.170 1.00 71.75 83 LYS A C 1
ATOM 675 O O . LYS A 1 83 ? 21.200 5.146 7.582 1.00 71.75 83 LYS A O 1
ATOM 680 N N . ASN A 1 84 ? 23.413 5.100 7.968 1.00 74.81 84 ASN A N 1
ATOM 681 C CA . ASN A 1 84 ? 23.771 6.169 7.037 1.00 74.81 84 ASN A CA 1
ATOM 682 C C . ASN A 1 84 ? 24.180 5.664 5.644 1.00 74.81 84 ASN A C 1
ATOM 684 O O . ASN A 1 84 ? 24.488 6.474 4.766 1.00 74.81 84 ASN A O 1
ATOM 688 N N . LYS A 1 85 ? 24.190 4.345 5.417 1.00 79.88 85 LYS A N 1
ATOM 689 C CA . LYS A 1 85 ? 24.548 3.734 4.131 1.00 79.88 85 LYS A CA 1
ATOM 690 C C . LYS A 1 85 ? 23.380 2.940 3.553 1.00 79.88 85 LYS A C 1
ATOM 692 O O . LYS A 1 85 ? 22.445 2.557 4.249 1.00 79.88 85 LYS A O 1
ATOM 697 N N . GLY A 1 86 ? 23.423 2.720 2.238 1.00 79.00 86 GLY A N 1
ATOM 698 C CA . GLY A 1 86 ? 22.533 1.751 1.600 1.00 79.00 86 GLY A CA 1
ATOM 699 C C . GLY A 1 86 ? 22.797 0.349 2.151 1.00 79.00 86 GLY A C 1
ATOM 700 O O . GLY A 1 86 ? 23.933 0.035 2.504 1.00 79.00 86 GLY A O 1
ATOM 701 N N . PHE A 1 87 ? 21.752 -0.472 2.219 1.00 85.50 87 PHE A N 1
ATOM 702 C CA . PHE A 1 87 ? 21.832 -1.845 2.707 1.00 85.50 87 PHE A CA 1
ATOM 703 C C . PHE A 1 87 ? 21.551 -2.832 1.571 1.00 85.50 87 PHE A C 1
ATOM 705 O O . PHE A 1 87 ? 20.583 -2.658 0.830 1.00 85.50 87 PHE A O 1
ATOM 712 N N . GLU A 1 88 ? 22.389 -3.860 1.468 1.00 87.06 88 GLU A N 1
ATOM 713 C CA . GLU A 1 88 ? 22.224 -5.017 0.589 1.00 87.06 88 GLU A CA 1
ATOM 714 C C . GLU A 1 88 ? 22.547 -6.271 1.409 1.00 87.06 88 GLU A C 1
ATOM 716 O O . GLU A 1 88 ? 23.577 -6.318 2.084 1.00 87.06 88 GLU A O 1
ATOM 721 N N . GLY A 1 89 ? 21.641 -7.248 1.399 1.00 89.31 89 GLY A N 1
ATOM 722 C CA . GLY A 1 89 ? 21.720 -8.452 2.225 1.00 89.31 89 GLY A CA 1
ATOM 723 C C . GLY A 1 89 ? 20.383 -8.792 2.881 1.00 89.31 89 GLY A C 1
ATOM 724 O O . GLY A 1 89 ? 19.337 -8.266 2.495 1.00 89.31 89 GLY A O 1
ATOM 725 N N . SER A 1 90 ? 20.440 -9.654 3.892 1.00 90.69 90 SER A N 1
ATOM 726 C CA . SER A 1 90 ? 19.285 -10.065 4.695 1.00 90.69 90 SER A CA 1
ATOM 727 C C . SER A 1 90 ? 19.268 -9.326 6.028 1.00 90.69 90 SER A C 1
ATOM 729 O O . SER A 1 90 ? 20.314 -9.110 6.634 1.00 90.69 90 SER A O 1
ATOM 731 N N . PHE A 1 91 ? 18.078 -8.953 6.482 1.00 90.25 91 PHE A N 1
ATOM 732 C CA . PHE A 1 91 ? 17.845 -8.373 7.799 1.00 90.25 91 PHE A CA 1
ATOM 733 C C . PHE A 1 91 ? 16.558 -8.956 8.371 1.00 90.25 91 PHE A C 1
ATOM 735 O O . PHE A 1 91 ? 15.650 -9.312 7.615 1.00 90.25 91 PHE A O 1
ATOM 742 N N . ASP A 1 92 ? 16.459 -8.981 9.695 1.00 89.56 92 ASP A N 1
ATOM 743 C CA . ASP A 1 92 ? 15.306 -9.572 10.365 1.00 89.56 92 ASP A CA 1
ATOM 744 C C . ASP A 1 92 ? 14.370 -8.474 10.844 1.00 89.56 92 ASP A C 1
ATOM 746 O O . ASP A 1 92 ? 14.807 -7.440 11.360 1.00 89.56 92 ASP A O 1
ATOM 750 N N . ILE A 1 93 ? 13.070 -8.710 10.687 1.00 90.25 93 ILE A N 1
ATOM 751 C CA . ILE A 1 93 ? 12.021 -7.856 11.234 1.00 90.25 93 ILE A CA 1
ATOM 752 C C . ILE A 1 93 ? 11.380 -8.596 12.401 1.00 90.25 93 ILE A C 1
ATOM 754 O O . ILE A 1 93 ? 10.602 -9.527 12.201 1.00 90.25 93 ILE A O 1
ATOM 758 N N . ASN A 1 94 ? 11.643 -8.130 13.616 1.00 89.44 94 ASN A N 1
ATOM 759 C CA . ASN A 1 94 ? 10.965 -8.628 14.802 1.00 89.44 94 ASN A CA 1
ATOM 760 C C . ASN A 1 94 ? 9.723 -7.792 15.082 1.00 89.44 94 ASN A C 1
ATOM 762 O O . ASN A 1 94 ? 9.782 -6.560 15.165 1.00 89.44 94 ASN A O 1
ATOM 766 N N . ILE A 1 95 ? 8.598 -8.476 15.261 1.00 90.56 95 ILE A N 1
ATOM 767 C CA . ILE A 1 95 ? 7.336 -7.863 15.663 1.00 90.56 95 ILE A CA 1
ATOM 768 C C . ILE A 1 95 ? 7.163 -8.099 17.156 1.00 90.56 95 ILE A C 1
ATOM 770 O O . ILE A 1 95 ? 6.816 -9.194 17.585 1.00 90.56 95 ILE A O 1
ATOM 774 N N . ILE A 1 96 ? 7.405 -7.059 17.946 1.00 90.69 96 ILE A N 1
ATOM 775 C CA . ILE A 1 96 ? 7.159 -7.087 19.385 1.00 90.69 96 ILE A CA 1
ATOM 776 C C . ILE A 1 96 ? 5.738 -6.607 19.622 1.00 90.69 96 ILE A C 1
ATOM 778 O O . ILE A 1 96 ? 5.438 -5.421 19.454 1.00 90.69 96 ILE A O 1
ATOM 782 N N . GLU A 1 97 ? 4.864 -7.523 20.014 1.00 90.69 97 GLU A N 1
ATOM 783 C CA . GLU A 1 97 ? 3.513 -7.189 20.441 1.00 90.69 97 GLU A CA 1
ATOM 784 C C . GLU A 1 97 ? 3.562 -6.354 21.731 1.00 90.69 97 GLU A C 1
ATOM 786 O O . GLU A 1 97 ? 4.127 -6.765 22.741 1.00 90.69 97 GLU A O 1
ATOM 791 N N . LEU A 1 98 ? 3.009 -5.141 21.680 1.00 89.44 98 LEU A N 1
ATOM 792 C CA . LEU A 1 98 ? 2.880 -4.247 22.838 1.00 89.44 98 LEU A CA 1
ATOM 793 C C . LEU A 1 98 ? 1.500 -4.388 23.484 1.00 89.44 98 LEU A C 1
ATOM 795 O O . LEU A 1 98 ? 1.349 -4.220 24.690 1.00 89.44 98 LEU A O 1
ATOM 799 N N . TYR A 1 99 ? 0.494 -4.680 22.660 1.00 87.00 99 TYR A N 1
ATOM 800 C CA . TYR A 1 99 ? -0.880 -4.933 23.060 1.00 87.00 99 TYR A CA 1
ATOM 801 C C . TYR A 1 99 ? -1.456 -6.044 22.179 1.00 87.00 99 TYR A C 1
ATOM 803 O O . TYR A 1 99 ? -1.194 -6.006 20.974 1.00 87.00 99 TYR A O 1
ATOM 811 N N . PRO A 1 100 ? -2.312 -6.930 22.724 1.00 84.75 100 PRO A N 1
ATOM 812 C CA . PRO A 1 100 ? -2.901 -8.029 21.970 1.00 84.75 100 PRO A CA 1
ATOM 813 C C . PRO A 1 100 ? -3.518 -7.583 20.640 1.00 84.75 100 PRO A C 1
ATOM 815 O O . PRO A 1 100 ? -4.298 -6.616 20.601 1.00 84.75 100 PRO A O 1
ATOM 818 N N . MET A 1 101 ? -3.168 -8.294 19.573 1.00 88.81 101 MET A N 1
ATOM 819 C CA . MET A 1 101 ? -3.728 -8.173 18.233 1.00 88.81 101 MET A CA 1
ATOM 820 C C . MET A 1 101 ? -4.681 -9.333 17.959 1.00 88.81 101 MET A C 1
ATOM 822 O O . MET A 1 101 ? -4.371 -10.493 18.210 1.00 88.81 101 MET A O 1
ATOM 826 N N . ASN A 1 102 ? -5.860 -9.026 17.422 1.00 87.31 102 ASN A N 1
ATOM 827 C CA . ASN A 1 102 ? -6.795 -10.070 17.004 1.00 87.31 102 ASN A CA 1
ATOM 828 C C . ASN A 1 102 ? -6.393 -10.675 15.644 1.00 87.31 102 ASN A C 1
ATOM 830 O O . ASN A 1 102 ? -5.577 -10.114 14.911 1.00 87.31 102 ASN A O 1
ATOM 834 N N . GLU A 1 103 ? -7.013 -11.795 15.266 1.00 90.31 103 GLU A N 1
ATOM 835 C CA . GLU A 1 103 ? -6.696 -12.508 14.019 1.00 90.31 103 GLU A CA 1
ATOM 836 C C . GLU A 1 103 ? -6.823 -11.636 12.766 1.00 90.31 103 GLU A C 1
ATOM 838 O O . GLU A 1 103 ? -5.983 -11.714 11.874 1.00 90.31 103 GLU A O 1
ATOM 843 N N . SER A 1 104 ? -7.830 -10.758 12.699 1.00 91.12 104 SER A N 1
ATOM 844 C CA . SER A 1 104 ? -8.001 -9.861 11.548 1.00 91.12 104 SER A CA 1
ATOM 845 C C . SER A 1 104 ? -6.861 -8.841 11.439 1.00 91.12 104 SER A C 1
ATOM 847 O O . SER A 1 104 ? -6.401 -8.533 10.340 1.00 91.12 104 SER A O 1
ATOM 849 N N . GLN A 1 105 ? -6.356 -8.353 12.575 1.00 91.38 105 GLN A N 1
ATOM 850 C CA . GLN A 1 105 ? -5.224 -7.430 12.637 1.00 91.38 105 GLN A CA 1
ATOM 851 C C . GLN A 1 105 ? -3.918 -8.128 12.245 1.00 91.38 105 GLN A C 1
ATOM 853 O O . GLN A 1 105 ? -3.164 -7.590 11.431 1.00 91.38 105 GLN A O 1
ATOM 858 N N . LEU A 1 106 ? -3.687 -9.338 12.761 1.00 92.25 106 LEU A N 1
ATOM 859 C CA . LEU A 1 106 ? -2.549 -10.179 12.382 1.00 92.25 106 LEU A CA 1
ATOM 860 C C . LEU A 1 106 ? -2.582 -10.533 10.893 1.00 92.25 106 LEU A C 1
ATOM 862 O O . LEU A 1 106 ? -1.554 -10.461 10.222 1.00 92.25 106 LEU A O 1
ATOM 866 N N . LEU A 1 107 ? -3.759 -10.839 10.343 1.00 93.94 107 LEU A N 1
ATOM 867 C CA . LEU A 1 107 ? -3.905 -11.169 8.929 1.00 93.94 107 LEU A CA 1
ATOM 868 C C . LEU A 1 107 ? -3.616 -9.956 8.041 1.00 93.94 107 LEU A C 1
ATOM 870 O O . LEU A 1 107 ? -2.872 -10.078 7.072 1.00 93.94 107 LEU A O 1
ATOM 874 N N . LEU A 1 108 ? -4.116 -8.766 8.389 1.00 94.38 108 LEU A N 1
ATOM 875 C CA . LEU A 1 108 ? -3.790 -7.537 7.656 1.00 94.38 108 LEU A CA 1
ATOM 876 C C . LEU A 1 108 ? -2.289 -7.217 7.692 1.00 94.38 108 LEU A C 1
ATOM 878 O O . LEU A 1 108 ? -1.733 -6.733 6.699 1.00 94.38 108 LEU A O 1
ATOM 882 N N . LEU A 1 109 ? -1.624 -7.486 8.818 1.00 94.31 109 LEU A N 1
ATOM 883 C CA . LEU A 1 109 ? -0.178 -7.328 8.953 1.00 94.31 109 LEU A CA 1
ATOM 884 C C . LEU A 1 109 ? 0.577 -8.345 8.086 1.00 94.31 109 LEU A C 1
ATOM 886 O O . LEU A 1 109 ? 1.454 -7.951 7.316 1.00 94.31 109 LEU A O 1
ATOM 890 N N . TRP A 1 110 ? 0.176 -9.618 8.130 1.00 94.50 110 TRP A N 1
ATOM 891 C CA . TRP A 1 110 ? 0.717 -10.684 7.284 1.00 94.50 110 TRP A CA 1
ATOM 892 C C . TRP A 1 110 ? 0.604 -10.330 5.794 1.00 94.50 110 TRP A C 1
ATOM 894 O O . TRP A 1 110 ? 1.596 -10.311 5.065 1.00 94.50 110 TRP A O 1
ATOM 904 N N . GLN A 1 111 ? -0.602 -9.958 5.354 1.00 95.19 111 GLN A N 1
ATOM 905 C CA . GLN A 1 111 ? -0.901 -9.588 3.969 1.00 95.19 111 GLN A CA 1
ATOM 906 C C . GLN A 1 111 ? -0.093 -8.363 3.525 1.00 95.19 111 GLN A C 1
ATOM 908 O O . GLN A 1 111 ? 0.328 -8.284 2.373 1.00 95.19 111 GLN A O 1
ATOM 913 N N . THR A 1 112 ? 0.177 -7.422 4.435 1.00 95.38 112 THR A N 1
ATOM 914 C CA . THR A 1 112 ? 1.035 -6.265 4.148 1.00 95.38 112 THR A CA 1
ATOM 915 C C . THR A 1 112 ? 2.453 -6.707 3.779 1.00 95.38 112 THR A C 1
ATOM 917 O O . THR A 1 112 ? 2.959 -6.285 2.738 1.00 95.38 112 THR A O 1
ATOM 920 N N . PHE A 1 113 ? 3.080 -7.588 4.566 1.00 94.56 113 PHE A N 1
ATOM 921 C CA . PHE A 1 113 ? 4.411 -8.119 4.245 1.00 94.56 113 PHE A CA 1
ATOM 922 C C . PHE A 1 113 ? 4.404 -8.994 2.993 1.00 94.56 113 PHE A C 1
ATOM 924 O O . PHE A 1 113 ? 5.305 -8.866 2.166 1.00 94.56 113 PHE A O 1
ATOM 931 N N . TYR A 1 114 ? 3.362 -9.808 2.800 1.00 95.00 114 TYR A N 1
ATOM 932 C CA . TYR A 1 114 ? 3.191 -10.606 1.586 1.00 95.00 114 TYR A CA 1
ATOM 933 C C . TYR A 1 114 ? 3.209 -9.729 0.326 1.00 95.00 114 TYR A C 1
ATOM 935 O O . TYR A 1 114 ? 3.993 -9.969 -0.594 1.00 95.00 114 TYR A O 1
ATOM 943 N N . ILE A 1 115 ? 2.402 -8.661 0.305 1.00 96.38 115 ILE A N 1
ATOM 944 C CA . ILE A 1 115 ? 2.339 -7.729 -0.829 1.00 96.38 115 ILE A CA 1
ATOM 945 C C . ILE A 1 115 ? 3.681 -7.021 -1.022 1.00 96.38 115 ILE A C 1
ATOM 947 O O . ILE A 1 115 ? 4.145 -6.895 -2.153 1.00 96.38 115 ILE A O 1
ATOM 951 N N . ILE A 1 116 ? 4.319 -6.558 0.057 1.00 94.56 116 ILE A N 1
ATOM 952 C CA . ILE A 1 116 ? 5.618 -5.877 -0.023 1.00 94.56 116 ILE A CA 1
ATOM 953 C C . ILE A 1 116 ? 6.680 -6.794 -0.641 1.00 94.56 116 ILE A C 1
ATOM 955 O O . ILE A 1 116 ? 7.341 -6.387 -1.596 1.00 94.56 116 ILE A O 1
ATOM 959 N N . GLY A 1 117 ? 6.818 -8.020 -0.133 1.00 93.56 117 GLY A N 1
ATOM 960 C CA . GLY A 1 117 ? 7.824 -8.975 -0.596 1.00 93.56 117 GLY A CA 1
ATOM 961 C C . GLY A 1 117 ? 7.588 -9.431 -2.030 1.00 93.56 117 GLY A C 1
ATOM 962 O O . GLY A 1 117 ? 8.510 -9.441 -2.844 1.00 93.56 117 GLY A O 1
ATOM 963 N N . LYS A 1 118 ? 6.341 -9.754 -2.379 1.00 94.06 118 LYS A N 1
ATOM 964 C CA . LYS A 1 118 ? 6.019 -10.299 -3.702 1.00 94.06 118 LYS A CA 1
ATOM 965 C C . LYS A 1 118 ? 5.917 -9.227 -4.787 1.00 94.06 118 LYS A C 1
ATOM 967 O O . LYS A 1 118 ? 6.399 -9.425 -5.898 1.00 94.06 118 LYS A O 1
ATOM 972 N N . TYR A 1 119 ? 5.310 -8.087 -4.469 1.00 95.12 119 TYR A N 1
ATOM 973 C CA . TYR A 1 119 ? 4.915 -7.090 -5.466 1.00 95.12 119 TYR A CA 1
ATOM 974 C C . TYR A 1 119 ? 5.532 -5.712 -5.261 1.00 95.12 119 TYR A C 1
ATOM 976 O O . TYR A 1 119 ? 5.796 -5.008 -6.233 1.00 95.12 119 TYR A O 1
ATOM 984 N N . GLY A 1 120 ? 5.714 -5.305 -4.009 1.00 92.44 120 GLY A N 1
ATOM 985 C CA . GLY A 1 120 ? 6.087 -3.946 -3.642 1.00 92.44 120 GLY A CA 1
ATOM 986 C C . GLY A 1 120 ? 7.591 -3.707 -3.585 1.00 92.44 120 GLY A C 1
ATOM 987 O O . GLY A 1 120 ? 8.400 -4.447 -4.142 1.00 92.44 120 GLY A O 1
ATOM 988 N N . THR A 1 121 ? 7.957 -2.624 -2.908 1.00 91.62 121 THR A N 1
ATOM 989 C CA . THR A 1 121 ? 9.328 -2.290 -2.509 1.00 91.62 121 THR A CA 1
ATOM 990 C C . THR A 1 121 ? 9.300 -1.471 -1.218 1.00 91.62 121 THR A C 1
ATOM 992 O O . THR A 1 121 ? 8.267 -0.896 -0.870 1.00 91.62 121 THR A O 1
ATOM 995 N N . ILE A 1 122 ? 10.433 -1.374 -0.522 1.00 90.94 122 ILE A N 1
ATOM 996 C CA . ILE A 1 122 ? 10.595 -0.576 0.703 1.00 90.94 122 ILE A CA 1
ATOM 997 C C . ILE A 1 122 ? 11.717 0.458 0.575 1.00 90.94 122 ILE A C 1
ATOM 999 O O . ILE A 1 122 ? 12.588 0.357 -0.282 1.00 90.94 122 ILE A O 1
ATOM 1003 N N . GLY A 1 123 ? 11.722 1.451 1.460 1.00 86.25 123 GLY A N 1
ATOM 1004 C CA . GLY A 1 123 ? 12.795 2.440 1.538 1.00 86.25 123 GLY A CA 1
ATOM 1005 C C . GLY A 1 123 ? 12.682 3.585 0.529 1.00 86.25 123 GLY A C 1
ATOM 1006 O O . GLY A 1 123 ? 11.758 3.680 -0.279 1.00 86.25 123 GLY A O 1
ATOM 1007 N N . ALA A 1 124 ? 13.630 4.515 0.622 1.00 79.88 124 ALA A N 1
ATOM 1008 C CA . ALA A 1 124 ? 13.635 5.724 -0.188 1.00 79.88 124 ALA A CA 1
ATOM 1009 C C . ALA A 1 124 ? 14.119 5.456 -1.619 1.00 79.88 124 ALA A C 1
ATOM 1011 O O . ALA A 1 124 ? 14.893 4.536 -1.882 1.00 79.88 124 ALA A O 1
ATOM 1012 N N . LYS A 1 125 ? 13.729 6.338 -2.545 1.00 78.00 125 LYS A N 1
ATOM 1013 C CA . LYS A 1 125 ? 14.197 6.341 -3.942 1.00 78.00 125 LYS A CA 1
ATOM 1014 C C . LYS A 1 125 ? 13.832 5.086 -4.755 1.00 78.00 125 LYS A C 1
ATOM 1016 O O . LYS A 1 125 ? 14.269 4.970 -5.893 1.00 78.00 125 LYS A O 1
ATOM 1021 N N . ASN A 1 126 ? 12.973 4.210 -4.238 1.00 77.12 126 ASN A N 1
ATOM 1022 C CA . ASN A 1 126 ? 12.396 3.077 -4.972 1.00 77.12 126 ASN A CA 1
ATOM 1023 C C . ASN A 1 126 ? 11.528 3.519 -6.177 1.00 77.12 126 ASN A C 1
ATOM 1025 O O . ASN A 1 126 ? 11.367 2.774 -7.144 1.00 77.12 126 ASN A O 1
ATOM 1029 N N . MET A 1 127 ? 11.017 4.754 -6.146 1.00 71.75 127 MET A N 1
ATOM 1030 C CA . MET A 1 127 ? 10.275 5.422 -7.224 1.00 71.75 127 MET A CA 1
ATOM 1031 C C . MET A 1 127 ? 11.142 6.349 -8.093 1.00 71.75 127 MET A C 1
ATOM 1033 O O . MET A 1 127 ? 10.600 7.040 -8.959 1.00 71.75 127 MET A O 1
ATOM 1037 N N . LEU A 1 128 ? 12.467 6.400 -7.884 1.00 68.19 128 LEU A N 1
ATOM 1038 C CA . LEU A 1 128 ? 13.364 7.040 -8.849 1.00 68.19 128 LEU A CA 1
ATOM 1039 C C . LEU A 1 128 ? 13.530 6.103 -10.042 1.00 68.19 128 LEU A C 1
ATOM 1041 O O . LEU A 1 128 ? 13.765 4.906 -9.881 1.00 68.19 128 LEU A O 1
ATOM 1045 N N . LYS A 1 129 ? 13.326 6.642 -11.238 1.00 68.56 129 LYS A N 1
ATOM 1046 C CA . LYS A 1 129 ? 13.190 5.870 -12.473 1.00 68.56 129 LYS A CA 1
ATOM 1047 C C . LYS A 1 129 ? 14.173 6.401 -13.510 1.00 68.56 129 LYS A C 1
ATOM 1049 O O . LYS A 1 129 ? 14.681 7.511 -13.344 1.00 68.56 129 LYS A O 1
ATOM 1054 N N . PRO A 1 130 ? 14.473 5.615 -14.548 1.00 60.19 130 PRO A N 1
ATOM 1055 C CA . PRO A 1 130 ? 15.338 6.069 -15.623 1.00 60.19 130 PRO A CA 1
ATOM 1056 C C . PRO A 1 130 ? 14.688 7.273 -16.289 1.00 60.19 130 PRO A C 1
ATOM 1058 O O . PRO A 1 130 ? 13.486 7.255 -16.557 1.00 60.19 130 PRO A O 1
ATOM 1061 N N . SER A 1 131 ? 15.481 8.285 -16.598 1.00 63.62 131 SER A N 1
ATOM 1062 C CA . SER A 1 131 ? 15.090 9.297 -17.569 1.00 63.62 131 SER A CA 1
ATOM 1063 C C . SER A 1 131 ? 15.927 9.109 -18.825 1.00 63.62 131 SER A C 1
ATOM 1065 O O . SER A 1 131 ? 16.979 8.474 -18.799 1.00 63.62 131 SER A O 1
ATOM 1067 N N . LEU A 1 132 ? 15.497 9.704 -19.935 1.00 63.97 132 LEU A N 1
ATOM 1068 C CA . LEU A 1 132 ? 16.317 9.751 -21.152 1.00 63.97 132 LEU A CA 1
ATOM 1069 C C . LEU A 1 132 ? 17.699 10.384 -20.891 1.00 63.97 132 LEU A C 1
ATOM 1071 O O . LEU A 1 132 ? 18.667 10.073 -21.571 1.00 63.97 132 LEU A O 1
ATOM 1075 N N . SER A 1 133 ? 17.781 11.262 -19.887 1.00 61.84 133 SER A N 1
ATOM 1076 C CA . SER A 1 133 ? 18.973 12.019 -19.499 1.00 61.84 133 SER A CA 1
ATOM 1077 C C . SER A 1 133 ? 19.771 11.425 -18.333 1.00 61.84 133 SER A C 1
ATOM 1079 O O . SER A 1 133 ? 20.836 11.943 -18.011 1.00 61.84 133 SER A O 1
ATOM 1081 N N . SER A 1 134 ? 19.273 10.384 -17.661 1.00 57.75 134 SER A N 1
ATOM 1082 C CA . SER A 1 134 ? 19.929 9.797 -16.493 1.00 57.75 134 SER A CA 1
ATOM 1083 C C . SER A 1 134 ? 19.731 8.282 -16.500 1.00 57.75 134 SER A C 1
ATOM 1085 O O . SER A 1 134 ? 18.582 7.822 -16.465 1.00 57.75 134 SER A O 1
ATOM 1087 N N . PRO A 1 135 ? 20.822 7.491 -16.553 1.00 54.06 135 PRO A N 1
ATOM 1088 C CA . PRO A 1 135 ? 20.719 6.040 -16.490 1.00 54.06 135 PRO A CA 1
ATOM 1089 C C . PRO A 1 135 ? 19.995 5.624 -15.208 1.00 54.06 135 PRO A C 1
ATOM 1091 O O . PRO A 1 135 ? 19.986 6.374 -14.232 1.00 54.06 135 PRO A O 1
ATOM 1094 N N . TYR A 1 136 ? 19.367 4.439 -15.235 1.00 57.41 136 TYR A N 1
ATOM 1095 C CA . TYR A 1 136 ? 18.644 3.855 -14.099 1.00 57.41 136 TYR A CA 1
ATOM 1096 C C . TYR A 1 136 ? 19.303 4.249 -12.775 1.00 57.41 136 TYR A C 1
ATOM 1098 O O . TYR A 1 136 ? 20.458 3.903 -12.517 1.00 57.41 136 TYR A O 1
ATOM 1106 N N . CYS A 1 137 ? 18.550 4.941 -11.918 1.00 58.56 137 CYS A N 1
ATOM 1107 C CA . CYS A 1 137 ? 18.867 4.906 -10.502 1.00 58.56 137 CYS A CA 1
ATOM 1108 C C . CYS A 1 137 ? 18.906 3.421 -10.125 1.00 58.56 137 CYS A C 1
ATOM 1110 O O . CYS A 1 137 ? 17.978 2.700 -10.482 1.00 58.56 137 CYS A O 1
ATOM 1112 N N . SER A 1 138 ? 19.988 2.968 -9.487 1.00 67.94 138 SER A N 1
ATOM 1113 C CA . SER A 1 138 ? 20.143 1.586 -9.006 1.00 67.94 138 SER A CA 1
ATOM 1114 C C . SER A 1 138 ? 18.811 1.051 -8.473 1.00 67.94 138 SER A C 1
ATOM 1116 O O . SER A 1 138 ? 18.172 1.764 -7.689 1.00 67.94 138 SER A O 1
ATOM 1118 N N . ASP A 1 139 ? 18.402 -0.148 -8.888 1.00 81.56 139 ASP A N 1
ATOM 1119 C CA . ASP A 1 139 ? 17.147 -0.754 -8.447 1.00 81.56 139 ASP A CA 1
ATOM 1120 C C . ASP A 1 139 ? 17.184 -0.944 -6.925 1.00 81.56 139 ASP A C 1
ATOM 1122 O O . ASP A 1 139 ? 17.920 -1.767 -6.392 1.00 81.56 139 ASP A O 1
ATOM 1126 N N . ARG A 1 140 ? 16.458 -0.080 -6.208 1.00 85.81 140 ARG A N 1
ATOM 1127 C CA . ARG A 1 140 ? 16.475 0.010 -4.743 1.00 85.81 140 ARG A CA 1
ATOM 1128 C C . ARG A 1 140 ? 15.150 -0.423 -4.160 1.00 85.81 140 ARG A C 1
ATOM 1130 O O . ARG A 1 140 ? 14.087 -0.121 -4.706 1.00 85.81 140 ARG A O 1
ATOM 1137 N N . GLY A 1 141 ? 15.228 -1.033 -2.984 1.00 88.81 141 GLY A N 1
ATOM 1138 C CA . GLY A 1 141 ? 14.054 -1.343 -2.182 1.00 88.81 141 GLY A CA 1
ATOM 1139 C C . GLY A 1 141 ? 13.329 -2.619 -2.581 1.00 88.81 141 GLY A C 1
ATOM 1140 O O . GLY A 1 141 ? 12.304 -2.929 -1.980 1.00 88.81 141 GLY A O 1
ATOM 1141 N N . GLN A 1 142 ? 13.819 -3.347 -3.586 1.00 89.81 142 GLN A N 1
ATOM 1142 C CA . GLN A 1 142 ? 13.362 -4.709 -3.840 1.00 89.81 142 GLN A CA 1
ATOM 1143 C C . GLN A 1 142 ? 13.763 -5.584 -2.658 1.00 89.81 142 GLN A C 1
ATOM 1145 O O . GLN A 1 142 ? 14.912 -5.566 -2.226 1.00 89.81 142 GLN A O 1
ATOM 1150 N N . VAL A 1 143 ? 12.785 -6.309 -2.133 1.00 91.12 143 VAL A N 1
ATOM 1151 C CA . VAL A 1 143 ? 12.947 -7.240 -1.022 1.00 91.12 143 VAL A CA 1
ATOM 1152 C C . VAL A 1 143 ? 12.117 -8.479 -1.302 1.00 91.12 143 VAL A C 1
ATOM 1154 O O . VAL A 1 143 ? 11.094 -8.407 -1.986 1.00 91.12 143 VAL A O 1
ATOM 1157 N N . GLU A 1 144 ? 12.555 -9.593 -0.741 1.00 91.44 144 GLU A N 1
ATOM 1158 C CA . GLU A 1 144 ? 11.792 -10.826 -0.615 1.00 91.44 144 GLU A CA 1
ATOM 1159 C C . GLU A 1 144 ? 11.497 -11.051 0.872 1.00 91.44 144 GLU A C 1
ATOM 1161 O O . GLU A 1 144 ? 12.278 -10.639 1.729 1.00 91.44 144 GLU A O 1
ATOM 1166 N N . VAL A 1 145 ? 10.356 -11.667 1.185 1.00 91.81 145 VAL A N 1
ATOM 1167 C CA . VAL A 1 145 ? 9.994 -12.013 2.566 1.00 91.81 145 VAL A CA 1
ATOM 1168 C C . VAL A 1 145 ? 10.108 -13.520 2.738 1.00 91.81 145 VAL A C 1
ATOM 1170 O O . VAL A 1 145 ? 9.396 -14.279 2.080 1.00 91.81 145 VAL A O 1
ATOM 1173 N N . ILE A 1 146 ? 10.985 -13.943 3.648 1.00 90.44 146 ILE A N 1
ATOM 1174 C CA . ILE A 1 146 ? 11.231 -15.350 3.964 1.00 90.44 146 ILE A CA 1
ATOM 1175 C C . ILE A 1 146 ? 10.429 -15.716 5.215 1.00 90.44 146 ILE A C 1
ATOM 1177 O O . ILE A 1 146 ? 10.770 -15.335 6.327 1.00 90.44 146 ILE A O 1
ATOM 1181 N N . TRP A 1 147 ? 9.350 -16.477 5.034 1.00 87.50 147 TRP A N 1
ATOM 1182 C CA . TRP A 1 147 ? 8.425 -16.825 6.123 1.00 87.50 147 TRP A CA 1
ATOM 1183 C C . TRP A 1 147 ? 8.893 -17.972 7.021 1.00 87.50 147 TRP A C 1
ATOM 1185 O O . TRP A 1 147 ? 8.315 -18.174 8.084 1.00 87.50 147 TRP A O 1
ATOM 1195 N N . LYS A 1 148 ? 9.925 -18.726 6.615 1.00 73.62 148 LYS A N 1
ATOM 1196 C CA . LYS A 1 148 ? 10.432 -19.885 7.376 1.00 73.62 148 LYS A CA 1
ATOM 1197 C C . LYS A 1 148 ? 10.913 -19.520 8.786 1.00 73.62 148 LYS A C 1
ATOM 1199 O O . LYS A 1 148 ? 10.968 -20.394 9.639 1.00 73.62 148 LYS A O 1
ATOM 1204 N N . GLU A 1 149 ? 11.226 -18.248 9.014 1.00 69.06 149 GLU A N 1
ATOM 1205 C CA . GLU A 1 149 ? 11.719 -17.704 10.283 1.00 69.06 149 GLU A CA 1
ATOM 1206 C C . GLU A 1 149 ? 10.714 -16.712 10.912 1.00 69.06 149 GLU A C 1
ATOM 1208 O O . GLU A 1 149 ? 11.079 -15.862 11.718 1.00 69.06 149 GLU A O 1
ATOM 1213 N N . SER A 1 150 ? 9.431 -16.776 10.525 1.00 73.38 150 SER A N 1
ATOM 1214 C CA . SER A 1 150 ? 8.413 -15.813 10.967 1.00 73.38 150 SER A CA 1
ATOM 1215 C C . SER A 1 150 ? 7.999 -16.014 12.426 1.00 73.38 150 SER A C 1
ATOM 1217 O O . SER A 1 150 ? 7.774 -17.134 12.876 1.00 73.38 150 SER A O 1
ATOM 1219 N N . ALA A 1 151 ? 7.778 -14.905 13.134 1.00 71.12 151 ALA A N 1
ATOM 1220 C CA . ALA A 1 151 ? 7.239 -14.900 14.496 1.00 71.12 151 ALA A CA 1
ATOM 1221 C C . ALA A 1 151 ? 5.741 -15.261 14.569 1.00 71.12 151 ALA A C 1
ATOM 1223 O O . ALA A 1 151 ? 5.217 -15.503 15.654 1.00 71.12 151 ALA A O 1
ATOM 1224 N N . PHE A 1 152 ? 5.039 -15.253 13.432 1.00 78.94 152 PHE A N 1
ATOM 1225 C CA . PHE A 1 152 ? 3.624 -15.606 13.338 1.00 78.94 152 PHE A CA 1
ATOM 1226 C C . PHE A 1 152 ? 3.284 -16.170 11.956 1.00 78.94 152 PHE A C 1
ATOM 1228 O O . PHE A 1 152 ? 3.835 -15.755 10.931 1.00 78.94 152 PHE A O 1
ATOM 1235 N N . GLU A 1 153 ? 2.364 -17.127 11.931 1.00 85.06 153 GLU A N 1
ATOM 1236 C CA . GLU A 1 153 ? 1.832 -17.717 10.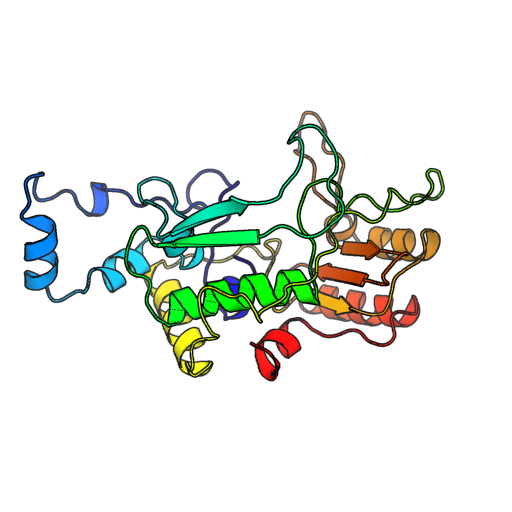703 1.00 85.06 153 GLU A CA 1
ATOM 1237 C C . GLU A 1 153 ? 0.696 -16.867 10.118 1.00 85.06 153 GLU A C 1
ATOM 1239 O O . GLU A 1 153 ? 0.157 -15.973 10.777 1.00 85.06 153 GLU A O 1
ATOM 1244 N N . LYS A 1 154 ? 0.311 -17.151 8.866 1.00 90.75 154 LYS A N 1
ATOM 1245 C CA . LYS A 1 154 ? -0.890 -16.563 8.260 1.00 90.75 154 LYS A CA 1
ATOM 1246 C C . LYS A 1 154 ? -2.112 -17.012 9.075 1.00 90.75 154 LYS A C 1
ATOM 1248 O O . LYS A 1 154 ? -2.387 -18.212 9.088 1.00 90.75 154 LYS A O 1
ATOM 1253 N N . PRO A 1 155 ? -2.884 -16.101 9.699 1.00 91.38 155 PRO A N 1
ATO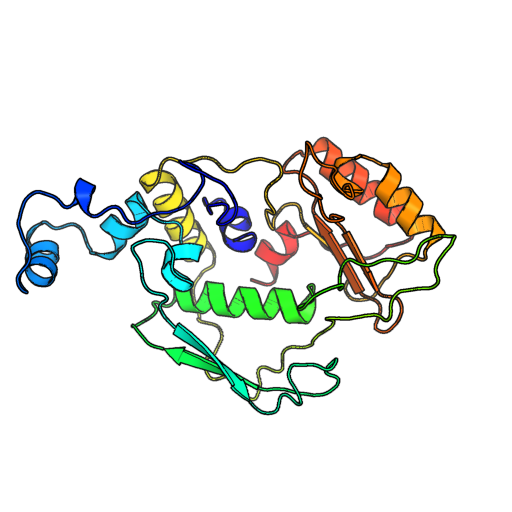M 1254 C CA . PRO A 1 155 ? -4.097 -16.504 10.401 1.00 91.38 155 PRO A CA 1
ATOM 1255 C C . PRO A 1 155 ? -5.096 -17.167 9.448 1.00 91.38 155 PRO A C 1
ATOM 1257 O O . PRO A 1 155 ? -5.303 -16.690 8.328 1.00 91.38 155 PRO A O 1
ATOM 1260 N N . ASN A 1 156 ? -5.739 -18.244 9.903 1.00 90.56 156 ASN A N 1
ATOM 1261 C CA . ASN A 1 156 ? -6.765 -18.954 9.141 1.00 90.56 156 ASN A CA 1
ATOM 1262 C C . ASN A 1 156 ? -8.130 -18.270 9.302 1.00 90.56 156 ASN A C 1
ATOM 1264 O O . ASN A 1 156 ? -9.031 -18.787 9.959 1.00 90.56 156 ASN A O 1
ATOM 1268 N N . LEU A 1 157 ? -8.260 -17.075 8.730 1.00 89.38 157 LEU A N 1
ATOM 1269 C CA . LEU A 1 157 ? -9.498 -16.309 8.756 1.00 89.38 157 LEU A CA 1
ATOM 1270 C C . LEU A 1 157 ? -10.086 -16.225 7.351 1.00 89.38 157 LEU A C 1
ATOM 1272 O O . LEU A 1 157 ? -9.400 -15.869 6.391 1.00 89.38 157 LEU A O 1
ATOM 1276 N N . GLU A 1 158 ? -11.381 -16.510 7.234 1.00 87.12 158 GLU A N 1
ATOM 1277 C CA . GLU A 1 158 ? -12.071 -16.362 5.960 1.00 87.12 158 GLU A CA 1
ATOM 1278 C C . GLU A 1 158 ? -12.041 -14.907 5.493 1.00 87.12 158 GLU A C 1
ATOM 1280 O O . GLU A 1 158 ? -12.373 -13.971 6.228 1.00 87.12 158 GLU A O 1
ATOM 1285 N N . LYS A 1 159 ? -11.720 -14.716 4.215 1.00 83.44 159 LYS A N 1
ATOM 1286 C CA . LYS A 1 159 ? -11.695 -13.398 3.581 1.00 83.44 159 LYS A CA 1
ATOM 1287 C C . LYS A 1 159 ? -12.992 -12.610 3.797 1.00 83.44 159 LYS A C 1
ATOM 1289 O O . LYS A 1 159 ? -12.945 -11.403 4.032 1.00 83.44 159 LYS A O 1
ATOM 1294 N N . HIS A 1 160 ? -14.148 -13.276 3.721 1.00 87.62 160 HIS A N 1
ATOM 1295 C CA . HIS A 1 160 ? -15.443 -12.621 3.908 1.00 87.62 160 HIS A CA 1
ATOM 1296 C C . HIS A 1 160 ? -15.578 -11.996 5.304 1.00 87.62 160 HIS A C 1
ATOM 1298 O O . HIS A 1 160 ? -16.120 -10.898 5.439 1.00 87.62 160 HIS A O 1
ATOM 1304 N N . SER A 1 161 ? -15.015 -12.641 6.327 1.00 89.56 161 SER A N 1
ATOM 1305 C CA . SER A 1 161 ? -14.983 -12.126 7.697 1.00 89.56 161 SER A CA 1
ATOM 1306 C C . SER A 1 161 ? -14.156 -10.844 7.794 1.00 89.56 161 SER A C 1
ATOM 1308 O O . SER A 1 161 ? -14.612 -9.863 8.381 1.00 89.56 161 SER A O 1
ATOM 1310 N N . VAL A 1 162 ? -12.984 -10.802 7.150 1.00 90.00 162 VAL A N 1
ATOM 1311 C CA . VAL A 1 162 ? -12.140 -9.594 7.091 1.00 90.00 162 VAL A CA 1
ATOM 1312 C C . VAL A 1 162 ? -12.858 -8.457 6.371 1.00 90.00 162 VAL A C 1
ATOM 1314 O O . VAL A 1 162 ? -12.909 -7.334 6.873 1.00 90.00 162 VAL A O 1
ATOM 1317 N N . GLU A 1 163 ? -13.457 -8.740 5.212 1.00 92.44 163 GLU A N 1
ATOM 1318 C CA . GLU A 1 163 ? -14.231 -7.750 4.460 1.00 92.44 163 GLU A CA 1
ATOM 1319 C C . GLU A 1 163 ? -15.387 -7.184 5.279 1.00 92.44 163 GLU A C 1
ATOM 1321 O O . GLU A 1 163 ? -15.632 -5.978 5.241 1.00 92.44 163 GLU A O 1
ATOM 1326 N N . LYS A 1 164 ? -16.100 -8.042 6.014 1.00 93.19 164 LYS A N 1
ATOM 1327 C CA . LYS A 1 164 ? -17.207 -7.636 6.875 1.00 93.19 164 LYS A CA 1
ATOM 1328 C C . LYS A 1 164 ? -16.728 -6.686 7.971 1.00 93.19 164 LYS A C 1
ATOM 1330 O O . LYS A 1 164 ? -17.263 -5.585 8.061 1.00 93.19 164 LYS A O 1
ATOM 1335 N N . ILE A 1 165 ? -15.683 -7.053 8.717 1.00 92.00 165 ILE A N 1
ATOM 1336 C CA . ILE A 1 165 ? -15.101 -6.214 9.782 1.00 92.00 165 ILE A CA 1
ATOM 1337 C C . ILE A 1 165 ? -14.672 -4.849 9.224 1.00 92.00 165 ILE A C 1
ATOM 1339 O O . ILE A 1 165 ? -14.975 -3.798 9.788 1.00 92.00 165 ILE A O 1
ATOM 1343 N N . ILE A 1 166 ? -14.000 -4.845 8.072 1.00 94.88 166 ILE A N 1
ATOM 1344 C CA . ILE A 1 166 ? -13.516 -3.617 7.436 1.00 94.88 166 ILE A CA 1
ATOM 1345 C C . ILE A 1 166 ? -14.673 -2.727 6.950 1.00 94.88 166 ILE A C 1
ATOM 1347 O O . ILE A 1 166 ? -14.606 -1.501 7.084 1.00 94.88 166 ILE A O 1
ATOM 1351 N N . LYS A 1 167 ? -15.740 -3.315 6.398 1.00 93.81 167 LYS A N 1
ATOM 1352 C CA . LYS A 1 167 ? -16.950 -2.585 5.981 1.00 93.81 167 LYS A CA 1
ATOM 1353 C C . LYS A 1 167 ? -17.710 -2.024 7.181 1.00 93.81 167 LYS A C 1
ATOM 1355 O O . LYS A 1 167 ? -18.150 -0.880 7.132 1.00 93.81 167 LYS A O 1
ATOM 1360 N N . GLU A 1 168 ? -17.829 -2.790 8.261 1.00 92.38 168 GLU A N 1
ATOM 1361 C CA . GLU A 1 168 ? -18.446 -2.335 9.510 1.00 92.38 168 GLU A CA 1
ATOM 1362 C C . GLU A 1 168 ? -17.684 -1.146 10.108 1.00 92.38 168 GLU A C 1
ATOM 1364 O O . GLU A 1 168 ? -18.309 -0.139 10.445 1.00 92.38 168 GLU A O 1
ATOM 1369 N N . ASN A 1 169 ? -16.346 -1.195 10.129 1.00 93.81 169 ASN A N 1
ATOM 1370 C CA . ASN A 1 169 ? -15.513 -0.051 10.511 1.00 93.81 169 ASN A CA 1
ATOM 1371 C C . ASN A 1 169 ? -15.758 1.171 9.609 1.00 93.81 169 ASN A C 1
ATOM 1373 O O . ASN A 1 169 ? -15.965 2.275 10.113 1.00 93.81 169 ASN A O 1
ATOM 1377 N N . LYS A 1 170 ? -15.806 0.989 8.279 1.00 95.06 170 LYS A N 1
ATOM 1378 C CA . LYS A 1 170 ? -16.118 2.088 7.348 1.00 95.06 170 LYS A CA 1
ATOM 1379 C C . LYS A 1 170 ? -17.477 2.729 7.660 1.00 95.06 170 LYS A C 1
ATOM 1381 O O . LYS A 1 170 ? -17.588 3.954 7.672 1.00 95.06 170 LYS A O 1
ATOM 1386 N N . ASN A 1 171 ? -18.497 1.915 7.917 1.00 92.38 171 ASN A N 1
ATOM 1387 C CA . ASN A 1 171 ? -19.835 2.404 8.243 1.00 92.38 171 ASN A CA 1
ATOM 1388 C C . ASN A 1 171 ? -19.848 3.160 9.579 1.00 92.38 171 ASN A C 1
ATOM 1390 O O . ASN A 1 171 ? -20.511 4.186 9.693 1.00 92.38 171 ASN A O 1
ATOM 1394 N N . GLY A 1 172 ? -19.091 2.680 10.571 1.00 89.00 172 GLY A N 1
ATOM 1395 C CA . GLY A 1 172 ? -18.960 3.328 11.874 1.00 89.00 172 GLY A CA 1
ATOM 1396 C C . GLY A 1 172 ? -18.249 4.680 11.803 1.00 89.00 172 GLY A C 1
ATOM 1397 O O . GLY A 1 172 ? -18.721 5.651 12.393 1.00 89.00 172 GLY A O 1
ATOM 1398 N N . ILE A 1 173 ? -17.133 4.766 11.072 1.00 89.69 173 ILE A N 1
ATOM 1399 C CA . ILE A 1 173 ? -16.349 6.005 10.971 1.00 89.69 173 ILE A CA 1
ATOM 1400 C C . ILE A 1 173 ? -17.033 7.071 10.103 1.00 89.69 173 ILE A C 1
ATOM 1402 O O . ILE A 1 173 ? -16.769 8.260 10.286 1.00 89.69 173 ILE A O 1
ATOM 1406 N N . ASN A 1 174 ? -17.905 6.651 9.176 1.00 87.94 174 ASN A N 1
ATOM 1407 C CA . ASN A 1 174 ? -18.675 7.511 8.273 1.00 87.94 174 ASN A CA 1
ATOM 1408 C C . ASN A 1 174 ? -17.799 8.537 7.522 1.00 87.94 174 ASN A C 1
ATOM 1410 O O . ASN A 1 174 ? -18.065 9.741 7.512 1.00 87.94 174 ASN A O 1
ATOM 1414 N N . LYS A 1 175 ? -16.700 8.056 6.930 1.00 90.31 175 LYS A N 1
ATOM 1415 C CA . LYS A 1 175 ? -15.781 8.846 6.100 1.00 90.31 175 LYS A CA 1
ATOM 1416 C C . LYS A 1 175 ? -15.571 8.177 4.750 1.00 90.31 175 LYS A C 1
ATOM 1418 O O . LYS A 1 175 ? -15.548 6.951 4.642 1.00 90.31 175 LYS A O 1
ATOM 1423 N N . GLU A 1 176 ? -15.320 8.999 3.738 1.00 92.19 176 GLU A N 1
ATOM 1424 C CA . GLU A 1 176 ? -15.037 8.535 2.383 1.00 92.19 176 GLU A CA 1
ATOM 1425 C C . GLU A 1 176 ? -13.561 8.659 2.015 1.00 92.19 176 GLU A C 1
ATOM 1427 O O . GLU A 1 176 ? -12.844 9.558 2.467 1.00 92.19 176 GLU A O 1
ATOM 1432 N N . ASN A 1 177 ? -13.103 7.724 1.183 1.00 94.94 177 ASN A N 1
ATOM 1433 C CA . ASN A 1 177 ? -11.754 7.767 0.635 1.00 94.94 177 ASN A CA 1
ATOM 1434 C C . ASN A 1 177 ? -11.683 8.787 -0.506 1.00 94.94 177 ASN A C 1
ATOM 1436 O O . ASN A 1 177 ? -12.604 8.898 -1.313 1.00 94.94 177 ASN A O 1
ATOM 1440 N N . ASN A 1 178 ? -10.553 9.480 -0.624 1.00 93.81 178 ASN A N 1
ATOM 1441 C CA . ASN A 1 178 ? -10.246 10.234 -1.833 1.00 93.81 178 ASN A CA 1
ATOM 1442 C C . ASN A 1 178 ? -9.866 9.269 -2.973 1.00 93.81 178 ASN A C 1
ATOM 1444 O O . ASN A 1 178 ? -9.162 8.286 -2.735 1.00 93.81 178 ASN A O 1
ATOM 1448 N N . SER A 1 179 ? -10.294 9.554 -4.204 1.00 95.00 179 SER A N 1
ATOM 1449 C CA . SER A 1 179 ? -10.000 8.706 -5.366 1.00 95.00 179 SER A CA 1
ATOM 1450 C C . SER A 1 179 ? -8.517 8.670 -5.745 1.00 95.00 179 SER A C 1
ATOM 1452 O O . SER A 1 179 ? -8.078 7.723 -6.386 1.00 95.00 179 SER A O 1
ATOM 1454 N N . GLU A 1 180 ? -7.724 9.659 -5.338 1.00 94.19 180 GLU A N 1
ATOM 1455 C CA . GLU A 1 180 ? -6.273 9.689 -5.551 1.00 94.19 180 GLU A CA 1
ATOM 1456 C C . GLU A 1 180 ? -5.491 8.886 -4.510 1.00 94.19 180 GLU A C 1
ATOM 1458 O O . GLU A 1 180 ? -4.303 8.621 -4.706 1.00 94.19 180 GLU A O 1
ATOM 1463 N N . TRP A 1 181 ? -6.126 8.492 -3.402 1.00 94.56 181 TRP A N 1
ATOM 1464 C CA . TRP A 1 181 ? -5.453 7.701 -2.381 1.00 94.56 181 TRP A CA 1
ATOM 1465 C C . TRP A 1 181 ? -5.183 6.278 -2.876 1.00 94.56 181 TRP A C 1
ATOM 1467 O O . TRP A 1 181 ? -6.065 5.664 -3.483 1.00 94.56 181 TRP A O 1
ATOM 1477 N N . PRO A 1 182 ? -4.007 5.700 -2.558 1.00 95.75 182 PRO A N 1
ATOM 1478 C CA . PRO A 1 182 ? -3.697 4.331 -2.937 1.00 95.75 182 PRO A CA 1
ATOM 1479 C C . PRO A 1 182 ? -4.770 3.371 -2.428 1.00 95.75 182 PRO A C 1
ATOM 1481 O O . PRO A 1 182 ? -5.013 3.283 -1.220 1.00 95.75 182 PRO A O 1
ATOM 1484 N N . ASN A 1 183 ? -5.384 2.633 -3.344 1.00 97.69 183 ASN A N 1
ATOM 1485 C CA . ASN A 1 183 ? -6.366 1.598 -3.061 1.00 97.69 183 ASN A CA 1
ATOM 1486 C C . ASN A 1 183 ? -5.960 0.346 -3.827 1.00 97.69 183 ASN A C 1
ATOM 1488 O O . ASN A 1 183 ? -5.881 0.390 -5.051 1.00 97.69 183 ASN A O 1
ATOM 1492 N N . LEU A 1 184 ? -5.724 -0.757 -3.110 1.00 98.06 184 LEU A N 1
ATOM 1493 C CA . LEU A 1 184 ? -5.153 -1.974 -3.680 1.00 98.06 184 LEU A CA 1
ATOM 1494 C C . LEU A 1 184 ? -5.960 -2.527 -4.866 1.00 98.06 184 LEU A C 1
ATOM 1496 O O . LEU A 1 184 ? -5.353 -3.093 -5.761 1.00 98.06 184 LEU A O 1
ATOM 1500 N N . LYS A 1 185 ? -7.278 -2.290 -4.965 1.00 97.69 185 LYS A N 1
ATOM 1501 C CA . LYS A 1 185 ? -8.063 -2.685 -6.155 1.00 97.69 185 LYS A CA 1
ATOM 1502 C C . LYS A 1 185 ? -7.539 -2.077 -7.460 1.00 97.69 185 LYS A C 1
ATOM 1504 O O . LYS A 1 185 ? -7.568 -2.737 -8.492 1.00 97.69 185 LYS A O 1
ATOM 1509 N N . TYR A 1 186 ? -7.022 -0.853 -7.391 1.00 98.44 186 TYR A N 1
ATOM 1510 C CA . TYR A 1 186 ? -6.530 -0.076 -8.531 1.00 98.44 186 TYR A CA 1
ATOM 1511 C C . TYR A 1 186 ? -5.018 -0.211 -8.736 1.00 98.44 186 TYR A C 1
ATOM 1513 O O . TYR A 1 186 ? -4.416 0.567 -9.479 1.00 98.44 186 TYR A O 1
ATOM 1521 N N . PHE A 1 187 ? -4.388 -1.190 -8.079 1.00 98.56 187 PHE A N 1
ATOM 1522 C CA . PHE A 1 187 ? -2.995 -1.527 -8.339 1.00 98.56 187 PHE A CA 1
ATOM 1523 C C . PHE A 1 187 ? -2.872 -2.440 -9.559 1.00 98.56 187 PHE A C 1
ATOM 1525 O O . PHE A 1 187 ? -3.752 -3.254 -9.858 1.00 98.56 187 PHE A O 1
ATOM 1532 N N . LEU A 1 188 ? -1.743 -2.301 -10.243 1.00 98.50 188 LEU A N 1
ATOM 1533 C CA . LEU A 1 188 ? -1.312 -3.137 -11.352 1.00 98.50 188 LEU A CA 1
ATOM 1534 C C . LEU A 1 188 ? 0.102 -3.613 -11.051 1.00 98.50 188 LEU A C 1
ATOM 1536 O O . LEU A 1 188 ? 0.982 -2.799 -10.766 1.00 98.50 188 LEU A O 1
ATOM 1540 N N . PHE A 1 189 ? 0.305 -4.921 -11.117 1.00 98.06 189 PHE A N 1
ATOM 1541 C CA . PHE A 1 189 ? 1.557 -5.580 -10.780 1.00 98.06 189 PHE A CA 1
ATOM 1542 C C . PHE A 1 189 ? 2.071 -6.383 -11.971 1.00 98.06 189 PHE A C 1
ATOM 1544 O O . PHE A 1 189 ? 1.284 -6.943 -12.722 1.00 98.06 189 PHE A O 1
ATOM 1551 N N . SER A 1 190 ? 3.385 -6.482 -12.127 1.00 96.38 190 SER A N 1
ATOM 1552 C CA . SER A 1 190 ? 4.025 -7.540 -12.907 1.00 96.38 190 SER A CA 1
ATOM 1553 C C . SER A 1 190 ? 5.347 -7.895 -12.219 1.00 96.38 190 SER A C 1
ATOM 1555 O O . SER A 1 190 ? 6.310 -7.128 -12.305 1.00 96.38 190 SER A O 1
ATOM 1557 N N . PRO A 1 191 ? 5.382 -8.989 -11.438 1.00 93.44 191 PRO A N 1
ATOM 1558 C CA . PRO A 1 191 ? 6.506 -9.306 -10.560 1.00 93.44 191 PRO A CA 1
ATOM 1559 C C . PRO A 1 191 ? 7.743 -9.8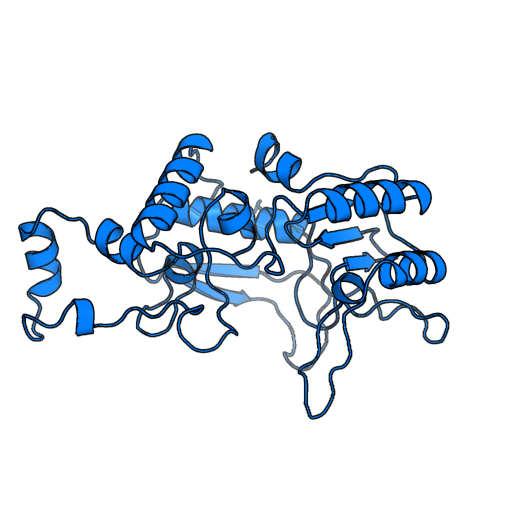21 -11.300 1.00 93.44 191 PRO A C 1
ATOM 1561 O O . PRO A 1 191 ? 8.785 -9.901 -10.663 1.00 93.44 191 PRO A O 1
ATOM 1564 N N . ASP A 1 192 ? 7.615 -10.138 -12.596 1.00 92.31 192 ASP A N 1
ATOM 1565 C CA . ASP A 1 192 ? 8.670 -10.725 -13.436 1.00 92.31 192 ASP A CA 1
ATOM 1566 C C . ASP A 1 192 ? 8.981 -9.886 -14.687 1.00 92.31 192 ASP A C 1
ATOM 1568 O O . ASP A 1 192 ? 9.727 -10.318 -15.575 1.00 92.31 192 ASP A O 1
ATOM 1572 N N . GLU A 1 193 ? 8.401 -8.690 -14.812 1.00 93.06 193 GLU A N 1
ATOM 1573 C CA . GLU A 1 193 ? 8.605 -7.809 -15.962 1.00 93.06 193 GLU A CA 1
ATOM 1574 C C . GLU A 1 193 ? 8.973 -6.389 -15.532 1.00 93.06 193 GLU A C 1
ATOM 1576 O O . GLU A 1 193 ? 8.798 -5.968 -14.391 1.00 93.06 193 GLU A O 1
ATOM 1581 N N . SER A 1 194 ? 9.515 -5.626 -16.479 1.00 91.62 194 SER A N 1
ATOM 1582 C CA . SER A 1 194 ? 9.865 -4.224 -16.279 1.00 91.62 194 SER A CA 1
ATOM 1583 C C . SER A 1 194 ? 9.767 -3.443 -17.585 1.00 91.62 194 SER A C 1
ATOM 1585 O O . SER A 1 194 ? 9.906 -3.988 -18.681 1.00 91.62 194 SER A O 1
ATOM 1587 N N . LEU A 1 195 ? 9.527 -2.141 -17.464 1.00 89.75 195 LEU A N 1
ATOM 1588 C CA . LEU A 1 195 ? 9.605 -1.188 -18.565 1.00 89.75 195 LEU A CA 1
ATOM 1589 C C . LEU A 1 195 ? 10.993 -0.559 -18.622 1.00 89.75 195 LEU A C 1
ATOM 1591 O O . LEU A 1 195 ? 11.489 -0.100 -17.590 1.00 89.75 195 LEU A O 1
ATOM 1595 N N . ARG A 1 196 ? 11.555 -0.477 -19.837 1.00 85.81 196 ARG A N 1
ATOM 1596 C CA . ARG A 1 196 ? 12.724 0.358 -20.162 1.00 85.81 196 ARG A CA 1
ATOM 1597 C C . ARG A 1 196 ? 12.386 1.847 -20.042 1.00 85.81 196 ARG A C 1
ATOM 1599 O O . ARG A 1 196 ? 11.213 2.214 -20.049 1.00 85.81 196 ARG A O 1
ATOM 1606 N N . ALA A 1 197 ? 13.422 2.682 -19.979 1.00 85.00 197 ALA A N 1
ATOM 1607 C CA . ALA A 1 197 ? 13.331 4.128 -19.792 1.00 85.00 197 ALA A CA 1
ATOM 1608 C C . ALA A 1 197 ? 12.311 4.799 -20.724 1.00 85.00 197 ALA A C 1
ATOM 1610 O O . ALA A 1 197 ? 11.409 5.489 -20.258 1.00 85.00 197 ALA A O 1
ATOM 1611 N N . GLU A 1 198 ? 12.417 4.549 -22.028 1.00 88.00 198 GLU A N 1
ATOM 1612 C CA . GLU A 1 198 ? 11.618 5.215 -23.060 1.00 88.00 198 GLU A CA 1
ATOM 1613 C C . GLU A 1 198 ? 10.128 4.901 -22.882 1.00 88.00 198 GLU A C 1
ATOM 1615 O O . GLU A 1 198 ? 9.282 5.791 -22.833 1.00 88.00 198 GLU A O 1
ATOM 1620 N N . LYS A 1 199 ? 9.822 3.617 -22.681 1.00 91.75 199 LYS A N 1
ATOM 1621 C CA . LYS A 1 199 ? 8.458 3.120 -22.471 1.00 91.75 199 LYS A CA 1
ATOM 1622 C C . LYS A 1 199 ? 7.878 3.539 -21.124 1.00 91.75 199 LYS A C 1
ATOM 1624 O O . LYS A 1 199 ? 6.678 3.755 -20.997 1.00 91.75 199 LYS A O 1
ATOM 1629 N N . PHE A 1 200 ? 8.719 3.643 -20.099 1.00 90.56 200 PHE A N 1
ATOM 1630 C CA . PHE A 1 200 ? 8.289 4.120 -18.792 1.00 90.56 200 PHE A CA 1
ATOM 1631 C C . PHE A 1 200 ? 7.924 5.611 -18.835 1.00 90.56 200 PHE A C 1
ATOM 1633 O O . PHE A 1 200 ? 6.903 6.002 -18.274 1.00 90.56 200 PHE A O 1
ATOM 1640 N N . VAL A 1 201 ? 8.695 6.429 -19.560 1.00 89.69 201 VAL A N 1
ATOM 1641 C CA . VAL A 1 201 ? 8.360 7.843 -19.807 1.00 89.69 201 VAL A CA 1
ATOM 1642 C C . VAL A 1 201 ? 7.044 7.969 -20.579 1.00 89.69 201 VAL A C 1
ATOM 1644 O O . VAL A 1 201 ? 6.222 8.828 -20.262 1.00 89.69 201 VAL A O 1
ATOM 1647 N N . GLU A 1 202 ? 6.801 7.086 -21.548 1.00 93.81 202 GLU A N 1
ATOM 1648 C CA . GLU A 1 202 ? 5.528 7.028 -22.271 1.00 93.81 202 GLU A CA 1
ATOM 1649 C C . GLU A 1 202 ? 4.337 6.736 -21.341 1.00 93.81 202 GLU A C 1
ATOM 1651 O O . GLU A 1 202 ? 3.309 7.404 -21.439 1.00 93.81 202 GLU A O 1
ATOM 1656 N N . LEU A 1 203 ? 4.487 5.804 -20.391 1.00 94.38 203 LEU A N 1
ATOM 1657 C CA . LEU A 1 203 ? 3.488 5.557 -19.344 1.00 94.38 203 LEU A CA 1
ATOM 1658 C C . LEU A 1 203 ? 3.265 6.801 -18.470 1.00 94.38 203 LEU A C 1
ATOM 1660 O O . LEU A 1 203 ? 2.124 7.165 -18.198 1.00 94.38 203 LEU A O 1
ATOM 1664 N N . GLN A 1 204 ? 4.339 7.463 -18.029 1.00 91.19 204 GLN A N 1
ATOM 1665 C CA . GLN A 1 204 ? 4.239 8.655 -17.179 1.00 91.19 204 GLN A CA 1
ATOM 1666 C C . GLN A 1 204 ? 3.455 9.778 -17.856 1.00 91.19 204 GLN A C 1
ATOM 1668 O O . GLN A 1 204 ? 2.616 10.410 -17.222 1.00 91.19 204 GLN A O 1
ATOM 1673 N N . ASN A 1 205 ? 3.688 10.001 -19.147 1.00 92.81 205 ASN A N 1
ATOM 1674 C CA . ASN A 1 205 ? 3.047 11.079 -19.894 1.00 92.81 205 ASN A CA 1
ATOM 1675 C C . ASN A 1 205 ? 1.562 10.827 -20.211 1.00 92.81 205 ASN A C 1
ATOM 1677 O O . ASN A 1 205 ? 0.933 11.686 -20.820 1.00 92.81 205 ASN A O 1
ATOM 1681 N N . MET A 1 206 ? 0.976 9.703 -19.779 1.00 95.06 206 MET A N 1
ATOM 1682 C CA . MET A 1 206 ? -0.470 9.487 -19.886 1.00 95.06 206 MET A CA 1
ATOM 1683 C C . MET A 1 206 ? -1.284 10.487 -19.055 1.00 95.06 206 MET A C 1
ATOM 1685 O O . MET A 1 206 ? -2.385 10.851 -19.453 1.00 95.06 206 MET A O 1
ATOM 1689 N N . SER A 1 207 ? -0.789 10.900 -17.881 1.00 94.00 207 SER A N 1
ATOM 1690 C CA . SER A 1 207 ? -1.439 11.934 -17.064 1.00 94.00 207 SER A CA 1
ATOM 1691 C C . SER A 1 207 ? -0.506 12.505 -15.996 1.00 94.00 207 SER A C 1
ATOM 1693 O O . SER A 1 207 ? 0.373 11.808 -15.481 1.00 94.00 207 SER A O 1
ATOM 1695 N N . ASP A 1 208 ? -0.780 13.735 -15.562 1.00 91.69 208 ASP A N 1
ATOM 1696 C CA . ASP A 1 208 ? -0.049 14.388 -14.466 1.00 91.69 208 ASP A CA 1
ATOM 1697 C C . ASP A 1 208 ? -0.138 13.608 -13.148 1.00 91.69 208 ASP A C 1
ATOM 1699 O O . ASP A 1 208 ? 0.792 13.608 -12.342 1.00 91.69 208 ASP A O 1
ATOM 1703 N N . PHE A 1 209 ? -1.240 12.883 -12.924 1.00 93.12 209 PHE A N 1
ATOM 1704 C CA . PHE A 1 209 ? -1.378 12.032 -11.743 1.00 93.12 209 PHE A CA 1
ATOM 1705 C C . PHE A 1 209 ? -0.317 10.927 -11.720 1.00 93.12 209 PHE A C 1
ATOM 1707 O O . PHE A 1 209 ? 0.330 10.738 -10.684 1.00 93.12 209 PHE A O 1
ATOM 1714 N N . ILE A 1 210 ? -0.141 10.230 -12.851 1.00 93.44 210 ILE A N 1
ATOM 1715 C CA . ILE A 1 210 ? 0.796 9.109 -13.022 1.00 93.44 210 ILE A CA 1
ATOM 1716 C C . ILE A 1 210 ? 2.238 9.608 -12.935 1.00 93.44 210 ILE A C 1
ATOM 1718 O O . ILE A 1 210 ? 3.040 9.037 -12.186 1.00 93.44 210 ILE A O 1
ATOM 1722 N N . LYS A 1 211 ? 2.540 10.681 -13.675 1.00 90.56 211 LYS A N 1
ATOM 1723 C CA . LYS A 1 211 ? 3.852 11.336 -13.709 1.00 90.56 211 LYS A CA 1
ATOM 1724 C C . LYS A 1 211 ? 4.265 11.907 -12.356 1.00 90.56 211 LYS A C 1
ATOM 1726 O O . LYS A 1 211 ? 5.447 11.933 -12.037 1.00 90.56 211 LYS A O 1
ATOM 1731 N N . GLY A 1 212 ? 3.303 12.374 -11.565 1.00 86.62 212 GLY A N 1
ATOM 1732 C CA . GLY A 1 212 ? 3.619 13.199 -10.411 1.00 86.62 212 GLY A CA 1
ATOM 1733 C C . GLY A 1 212 ? 4.278 14.521 -10.820 1.00 86.62 212 GLY A C 1
ATOM 1734 O O . GLY A 1 212 ? 4.335 14.880 -11.995 1.00 86.62 212 GLY A O 1
ATOM 1735 N N . ASP A 1 213 ? 4.774 15.250 -9.829 1.00 82.50 213 ASP A N 1
ATOM 1736 C CA . ASP A 1 213 ? 5.412 16.548 -10.014 1.00 82.50 213 ASP A CA 1
ATOM 1737 C C . ASP A 1 213 ? 6.476 16.776 -8.931 1.00 82.50 213 ASP A C 1
ATOM 1739 O O . ASP A 1 213 ? 6.381 16.248 -7.822 1.00 82.50 213 ASP A O 1
ATOM 1743 N N . LYS A 1 214 ? 7.507 17.561 -9.244 1.00 76.56 214 LYS A N 1
ATOM 1744 C CA . LYS A 1 214 ? 8.550 17.932 -8.278 1.00 76.56 214 LYS A CA 1
ATOM 1745 C C . LYS A 1 214 ? 8.058 18.935 -7.234 1.00 76.56 214 LYS A C 1
ATOM 1747 O O . LYS A 1 214 ? 8.773 19.154 -6.257 1.00 76.56 214 LYS A O 1
ATOM 1752 N N . GLY A 1 215 ? 6.853 19.475 -7.410 1.00 77.81 215 GLY A N 1
ATOM 1753 C CA . GLY A 1 215 ? 6.321 20.530 -6.572 1.00 77.81 215 GLY A CA 1
ATOM 1754 C C . GLY A 1 215 ? 7.066 21.840 -6.792 1.00 77.81 215 GLY A C 1
ATOM 1755 O O . GLY A 1 215 ? 8.116 21.905 -7.437 1.00 77.81 215 GLY A O 1
ATOM 1756 N N . ASP A 1 216 ? 6.518 22.894 -6.217 1.00 79.62 216 ASP A N 1
ATOM 1757 C CA . ASP A 1 216 ? 7.111 24.220 -6.167 1.00 79.62 216 ASP A CA 1
ATOM 1758 C C . ASP A 1 216 ? 6.803 24.877 -4.809 1.00 79.62 216 ASP A C 1
ATOM 1760 O O . ASP A 1 216 ? 6.350 24.226 -3.866 1.00 79.62 216 ASP A O 1
ATOM 1764 N N . MET A 1 217 ? 7.057 26.181 -4.676 1.00 75.88 217 MET A N 1
ATOM 1765 C CA . MET A 1 217 ? 6.762 26.906 -3.431 1.00 75.88 217 MET A CA 1
ATOM 1766 C C . MET A 1 217 ? 5.261 26.951 -3.082 1.00 75.88 217 MET A C 1
ATOM 1768 O O . MET A 1 217 ? 4.916 27.304 -1.958 1.00 75.88 217 MET A O 1
ATOM 1772 N N . ARG A 1 218 ? 4.368 26.649 -4.033 1.00 77.81 218 ARG A N 1
ATOM 1773 C CA . ARG A 1 218 ? 2.904 26.737 -3.915 1.00 77.81 218 ARG A CA 1
ATOM 1774 C C . ARG A 1 218 ? 2.234 25.365 -3.834 1.00 77.81 218 ARG A C 1
ATOM 1776 O O . ARG A 1 218 ? 1.118 25.281 -3.324 1.00 77.81 218 ARG A O 1
ATOM 1783 N N . ALA A 1 219 ? 2.879 24.305 -4.318 1.00 74.31 219 ALA A N 1
ATOM 1784 C CA . ALA A 1 219 ? 2.350 22.948 -4.304 1.00 74.31 219 ALA A CA 1
ATOM 1785 C C . ALA A 1 219 ? 3.419 21.921 -3.891 1.00 74.31 219 ALA A C 1
ATOM 1787 O O . ALA A 1 219 ? 4.514 21.913 -4.450 1.00 74.31 219 ALA A O 1
ATOM 1788 N N . PRO A 1 220 ? 3.114 21.001 -2.957 1.00 78.44 220 PRO A N 1
ATOM 1789 C CA . PRO A 1 220 ? 4.070 19.981 -2.551 1.00 78.44 220 PRO A CA 1
ATOM 1790 C C . PRO A 1 220 ? 4.359 18.989 -3.692 1.00 78.44 220 PRO A C 1
ATOM 1792 O O . PRO A 1 220 ? 3.481 18.734 -4.527 1.00 78.44 220 PRO A O 1
ATOM 1795 N N . PRO A 1 221 ? 5.559 18.374 -3.710 1.00 81.94 221 PRO A N 1
ATOM 1796 C CA . PRO A 1 221 ? 5.897 17.333 -4.671 1.00 81.94 221 PRO A CA 1
ATOM 1797 C C . PRO A 1 221 ? 4.901 16.177 -4.626 1.00 81.94 221 PRO A C 1
ATOM 1799 O O . PRO A 1 221 ? 4.491 15.716 -3.559 1.00 81.94 221 PRO A O 1
ATOM 1802 N N . ARG A 1 222 ? 4.576 15.637 -5.800 1.00 83.50 222 ARG A N 1
ATOM 1803 C CA . ARG A 1 222 ? 3.791 14.412 -5.958 1.00 83.50 222 ARG A CA 1
ATOM 1804 C C . ARG A 1 222 ? 4.678 13.327 -6.540 1.00 83.50 222 ARG A C 1
ATOM 1806 O O . ARG A 1 222 ? 5.214 13.469 -7.632 1.00 83.50 222 ARG A O 1
ATOM 1813 N N . ALA A 1 223 ? 4.796 12.208 -5.839 1.00 84.25 223 ALA A N 1
ATOM 1814 C CA . ALA A 1 223 ? 5.581 11.082 -6.330 1.00 84.25 223 ALA A CA 1
ATOM 1815 C C . ALA A 1 223 ? 4.973 10.458 -7.600 1.00 84.25 223 ALA A C 1
ATOM 1817 O O . ALA A 1 223 ? 3.748 10.449 -7.775 1.00 84.25 223 ALA A O 1
ATOM 1818 N N . ASN A 1 224 ? 5.833 9.861 -8.427 1.00 88.19 224 ASN A N 1
ATOM 1819 C CA . ASN A 1 224 ? 5.435 8.906 -9.463 1.00 88.19 224 ASN A CA 1
ATOM 1820 C C . ASN A 1 224 ? 4.528 7.816 -8.877 1.00 88.19 224 ASN A C 1
ATOM 1822 O O . ASN A 1 224 ? 4.748 7.358 -7.753 1.00 88.19 224 ASN A O 1
ATOM 1826 N N . LYS A 1 225 ? 3.532 7.374 -9.648 1.00 93.19 225 LYS A N 1
ATOM 1827 C CA . LYS A 1 225 ? 2.572 6.346 -9.197 1.00 93.19 225 LYS A CA 1
ATOM 1828 C C . LYS A 1 225 ? 2.979 4.920 -9.537 1.00 93.19 225 LYS A C 1
ATOM 1830 O O . LYS A 1 225 ? 2.408 3.980 -8.990 1.00 93.19 225 LYS A O 1
ATOM 1835 N N . PHE A 1 226 ? 3.964 4.776 -10.418 1.00 93.31 226 PHE A N 1
ATOM 1836 C CA . PHE A 1 226 ? 4.481 3.495 -10.871 1.00 93.31 226 PHE A CA 1
ATOM 1837 C C . PHE A 1 226 ? 5.971 3.362 -10.601 1.00 93.31 226 PHE A C 1
ATOM 1839 O O . PHE A 1 226 ? 6.736 4.328 -10.616 1.00 93.31 226 PHE A O 1
ATOM 1846 N N . ALA A 1 227 ? 6.371 2.115 -10.414 1.00 90.75 227 ALA A N 1
ATOM 1847 C CA . ALA A 1 227 ? 7.721 1.663 -10.226 1.00 90.75 227 ALA A CA 1
ATOM 1848 C C . ALA A 1 227 ? 8.046 0.581 -11.256 1.00 90.75 227 ALA A C 1
ATOM 1850 O O . ALA A 1 227 ? 7.301 -0.377 -11.417 1.00 90.75 227 ALA A O 1
ATOM 1851 N N . SER A 1 228 ? 9.188 0.725 -11.924 1.00 89.69 228 SER A N 1
ATOM 1852 C CA . SER A 1 228 ? 9.784 -0.279 -12.810 1.00 89.69 228 SER A CA 1
ATOM 1853 C C . SER A 1 228 ? 11.236 -0.522 -12.393 1.00 89.69 228 SER A C 1
ATOM 1855 O O . SER A 1 228 ? 11.928 0.457 -12.096 1.00 89.69 228 SER A O 1
ATOM 1857 N N . PHE A 1 229 ? 11.672 -1.781 -12.343 1.00 86.94 229 PHE A N 1
ATOM 1858 C CA . PHE A 1 229 ? 13.004 -2.195 -11.886 1.00 86.94 229 PHE A CA 1
ATOM 1859 C C . PHE A 1 229 ? 13.638 -3.174 -12.875 1.00 86.94 229 PHE A C 1
ATOM 1861 O O . PHE A 1 229 ? 13.020 -4.182 -13.218 1.00 86.94 229 PHE A O 1
ATOM 1868 N N . LYS A 1 230 ? 14.848 -2.872 -13.358 1.00 77.00 230 LYS A N 1
ATOM 1869 C CA . LYS A 1 230 ? 15.490 -3.603 -14.466 1.00 77.00 230 LYS A CA 1
ATOM 1870 C C . LYS A 1 230 ? 16.123 -4.913 -13.994 1.00 77.00 230 LYS A C 1
ATOM 1872 O O . LYS A 1 230 ? 15.880 -5.970 -14.576 1.00 77.00 230 LYS A O 1
ATOM 1877 N N . ASN A 1 231 ? 16.927 -4.835 -12.946 1.00 73.06 231 ASN A N 1
ATOM 1878 C CA . ASN A 1 231 ? 17.572 -5.945 -12.271 1.00 73.06 231 ASN A CA 1
ATOM 1879 C C . ASN A 1 231 ? 16.554 -6.543 -11.285 1.00 73.06 231 ASN A C 1
ATOM 1881 O O . ASN A 1 231 ? 15.896 -5.829 -10.534 1.00 73.06 231 ASN A O 1
ATOM 1885 N N . GLY A 1 232 ? 16.318 -7.852 -11.374 1.00 68.12 232 GLY A N 1
ATOM 1886 C CA . GLY A 1 232 ? 15.255 -8.525 -10.615 1.00 68.12 232 GLY A CA 1
ATOM 1887 C C . GLY A 1 232 ? 13.831 -8.327 -11.155 1.00 68.12 232 GLY A C 1
ATOM 1888 O O . GLY A 1 232 ? 12.898 -8.741 -10.483 1.00 68.12 232 GLY A O 1
ATOM 1889 N N . LYS A 1 233 ? 13.673 -7.691 -12.334 1.00 83.31 233 LYS A N 1
ATOM 1890 C CA . LYS A 1 233 ? 12.424 -7.516 -13.106 1.00 83.31 233 LYS A CA 1
ATOM 1891 C C . LYS A 1 233 ? 11.162 -7.341 -12.251 1.00 83.31 233 LYS A C 1
ATOM 1893 O O . LYS A 1 233 ? 10.410 -8.281 -12.085 1.00 83.31 233 LYS A O 1
ATOM 1898 N N . ARG A 1 234 ? 10.885 -6.137 -11.756 1.00 90.25 234 ARG A N 1
ATOM 1899 C CA . ARG A 1 234 ? 9.651 -5.869 -10.999 1.00 90.25 234 ARG A CA 1
ATOM 1900 C C . ARG A 1 234 ? 8.941 -4.645 -11.549 1.00 90.25 234 ARG A C 1
ATOM 1902 O O . ARG A 1 234 ? 9.574 -3.626 -11.831 1.00 90.25 234 ARG A O 1
ATOM 1909 N N . PHE A 1 235 ? 7.622 -4.715 -11.632 1.00 93.62 235 PHE A N 1
ATOM 1910 C CA . PHE A 1 235 ? 6.772 -3.593 -11.981 1.00 93.62 235 PHE A CA 1
ATOM 1911 C C . PHE A 1 235 ? 5.570 -3.532 -11.049 1.00 93.62 235 PHE A C 1
ATOM 1913 O O . PHE A 1 235 ? 4.903 -4.538 -10.809 1.00 93.62 235 PHE A O 1
ATOM 1920 N N . TRP A 1 236 ? 5.266 -2.344 -10.540 1.00 95.62 236 TRP A N 1
ATOM 1921 C CA . TRP A 1 236 ? 4.039 -2.121 -9.790 1.00 95.62 236 TRP A CA 1
ATOM 1922 C C . TRP A 1 236 ? 3.641 -0.653 -9.776 1.00 95.62 236 TRP A C 1
ATOM 1924 O O . TRP A 1 236 ? 4.477 0.233 -9.911 1.00 95.62 236 TRP A O 1
ATOM 1934 N N . GLY A 1 237 ? 2.365 -0.374 -9.569 1.00 96.00 237 GLY A N 1
ATOM 1935 C CA . GLY A 1 237 ? 1.877 0.976 -9.324 1.00 96.00 237 GLY A CA 1
ATOM 1936 C C . GLY A 1 237 ? 0.369 1.001 -9.220 1.00 96.00 237 GLY A C 1
ATOM 1937 O O . GLY A 1 237 ? -0.263 -0.054 -9.190 1.00 96.00 237 GLY A O 1
ATOM 1938 N N . TYR A 1 238 ? -0.205 2.196 -9.154 1.00 97.50 238 TYR A N 1
ATOM 1939 C CA . TYR A 1 238 ? -1.648 2.359 -9.018 1.00 97.50 238 TYR A CA 1
ATOM 1940 C C . TYR A 1 238 ? -2.179 3.545 -9.815 1.00 97.50 238 TYR A C 1
ATOM 1942 O O . TYR A 1 238 ? -1.476 4.527 -10.061 1.00 97.50 238 TYR A O 1
ATOM 1950 N N . THR A 1 239 ? -3.445 3.451 -10.206 1.00 97.62 239 THR A N 1
ATOM 1951 C CA . THR A 1 239 ? -4.202 4.571 -10.774 1.00 97.62 239 THR A CA 1
ATOM 1952 C C . THR A 1 239 ? -5.075 5.216 -9.704 1.00 97.62 239 THR A C 1
ATOM 1954 O O . THR A 1 239 ? -5.192 4.707 -8.587 1.00 97.62 239 THR A O 1
ATOM 1957 N N . LYS A 1 240 ? -5.742 6.323 -10.047 1.00 96.62 240 LYS A N 1
ATOM 1958 C CA . LYS A 1 240 ? -6.889 6.771 -9.252 1.00 96.62 240 LYS A CA 1
ATOM 1959 C C . LYS A 1 240 ? -7.939 5.657 -9.196 1.00 96.62 240 LYS A C 1
ATOM 1961 O O . LYS A 1 240 ? -7.976 4.796 -10.080 1.00 96.62 240 LYS A O 1
ATOM 1966 N N . ALA A 1 241 ? -8.814 5.721 -8.198 1.00 96.31 241 ALA A N 1
ATOM 1967 C CA . ALA A 1 241 ? -10.059 4.964 -8.147 1.00 96.31 241 ALA A CA 1
ATOM 1968 C C . ALA A 1 241 ? -11.056 5.497 -9.194 1.00 96.31 241 ALA A C 1
ATOM 1970 O O . ALA A 1 241 ? -12.088 6.072 -8.860 1.00 96.31 241 ALA A O 1
ATOM 1971 N N . ASP A 1 242 ? -10.671 5.362 -10.461 1.00 96.31 242 ASP A N 1
ATOM 1972 C CA . ASP A 1 242 ? -11.394 5.753 -11.663 1.00 96.31 242 ASP A CA 1
ATOM 1973 C C . ASP A 1 242 ? -11.278 4.605 -12.675 1.00 96.31 242 ASP A C 1
ATOM 1975 O O . ASP A 1 242 ? -10.181 4.233 -13.099 1.00 96.31 242 ASP A O 1
ATOM 1979 N N . GLU A 1 243 ? -12.416 4.012 -13.033 1.00 95.94 243 GLU A N 1
ATOM 1980 C CA . GLU A 1 243 ? -12.464 2.802 -13.863 1.00 95.94 243 GLU A CA 1
ATOM 1981 C C . GLU A 1 243 ? -11.945 3.031 -15.287 1.00 95.94 243 GLU A C 1
ATOM 1983 O O . GLU A 1 243 ? -11.397 2.112 -15.900 1.00 95.94 243 GLU A O 1
ATOM 1988 N N . ASN A 1 244 ? -12.102 4.243 -15.823 1.00 97.25 244 ASN A N 1
ATOM 1989 C CA . ASN A 1 244 ? -11.664 4.565 -17.178 1.00 97.25 244 ASN A CA 1
ATOM 1990 C C . ASN A 1 244 ? -10.139 4.658 -17.236 1.00 97.25 244 ASN A C 1
ATOM 1992 O O . ASN A 1 244 ? -9.516 3.909 -17.990 1.00 97.25 244 ASN A O 1
ATOM 1996 N N . MET A 1 245 ? -9.530 5.469 -16.365 1.00 97.00 245 MET A N 1
ATOM 1997 C CA . MET A 1 245 ? -8.076 5.562 -16.234 1.00 97.00 245 MET A CA 1
ATOM 1998 C C . MET A 1 245 ? -7.462 4.190 -15.943 1.00 97.00 245 MET A C 1
ATOM 2000 O O . MET A 1 245 ? -6.448 3.831 -16.539 1.00 97.00 245 MET A O 1
ATOM 2004 N N . TYR A 1 246 ? -8.072 3.400 -15.055 1.00 98.06 246 TYR A N 1
ATOM 2005 C CA . TYR A 1 246 ? -7.581 2.061 -14.735 1.00 98.06 246 TYR A CA 1
ATOM 2006 C C . TYR A 1 246 ? -7.519 1.152 -15.973 1.00 98.06 246 TYR A C 1
ATOM 2008 O O . TYR A 1 246 ? -6.484 0.533 -16.239 1.00 98.06 246 TYR A O 1
ATOM 2016 N N . LYS A 1 247 ? -8.596 1.105 -16.769 1.00 97.94 247 LYS A N 1
ATOM 2017 C CA . LYS A 1 247 ? -8.658 0.311 -18.009 1.00 97.94 247 LYS A CA 1
ATOM 2018 C C . LYS A 1 247 ? -7.676 0.810 -19.066 1.00 97.94 247 LYS A C 1
ATOM 2020 O O . LYS A 1 247 ? -7.018 -0.006 -19.714 1.00 97.94 247 LYS A O 1
ATOM 2025 N N . GLU A 1 248 ? -7.558 2.124 -19.229 1.00 98.19 248 GLU A N 1
ATOM 2026 C CA . GLU A 1 248 ? -6.624 2.738 -20.175 1.00 98.19 248 GLU A CA 1
ATOM 2027 C C . GLU A 1 248 ? -5.174 2.414 -19.827 1.00 98.19 248 GLU A C 1
ATOM 2029 O O . GLU A 1 248 ? -4.417 1.969 -20.691 1.00 98.19 248 GLU A O 1
ATOM 2034 N N . VAL A 1 249 ? -4.791 2.564 -18.556 1.00 98.19 249 VAL A N 1
ATOM 2035 C CA . VAL A 1 249 ? -3.441 2.230 -18.092 1.00 98.19 249 VAL A CA 1
ATOM 2036 C C . VAL A 1 249 ? -3.179 0.734 -18.229 1.00 98.19 249 VAL A C 1
ATOM 2038 O O . VAL A 1 249 ? -2.128 0.353 -18.738 1.00 98.19 249 VAL A O 1
ATOM 2041 N N . PHE A 1 250 ? -4.131 -0.128 -17.856 1.00 98.25 250 PHE A N 1
ATOM 2042 C CA . PHE A 1 250 ? -3.996 -1.576 -18.039 1.00 98.25 250 PHE A CA 1
ATOM 2043 C C . PHE A 1 250 ? -3.713 -1.945 -19.502 1.00 98.25 250 PHE A C 1
ATOM 2045 O O . PHE A 1 250 ? -2.786 -2.711 -19.775 1.00 98.25 250 PHE A O 1
ATOM 2052 N N . LYS A 1 251 ? -4.471 -1.371 -20.447 1.00 98.12 251 LYS A N 1
ATOM 2053 C CA . LYS A 1 251 ? -4.242 -1.569 -21.883 1.00 98.12 251 LYS A CA 1
ATOM 2054 C C . LYS A 1 251 ? -2.869 -1.041 -22.296 1.00 98.12 251 LYS A C 1
ATOM 2056 O O . LYS A 1 251 ? -2.106 -1.766 -22.931 1.00 98.12 251 LYS A O 1
ATOM 2061 N N . LYS A 1 252 ? -2.514 0.173 -21.863 1.00 98.12 252 LYS A N 1
ATOM 2062 C CA . LYS A 1 252 ? -1.225 0.783 -22.194 1.00 98.12 252 LYS A CA 1
ATOM 2063 C C . LYS A 1 252 ? -0.050 -0.076 -21.736 1.00 98.12 252 LYS A C 1
ATOM 2065 O O . LYS A 1 252 ? 0.902 -0.237 -22.488 1.00 98.12 252 LYS A O 1
ATOM 2070 N N . LEU A 1 253 ? -0.104 -0.663 -20.541 1.00 97.81 253 LEU A N 1
ATOM 2071 C CA . LEU A 1 253 ? 0.967 -1.538 -20.051 1.00 97.81 253 LEU A CA 1
ATOM 2072 C C . LEU A 1 253 ? 1.205 -2.739 -20.973 1.00 97.81 253 LEU A C 1
ATOM 2074 O O . LEU A 1 253 ? 2.360 -3.082 -21.232 1.00 97.81 253 LEU A O 1
ATOM 2078 N N . LYS A 1 254 ? 0.133 -3.334 -21.511 1.00 96.94 254 LYS A N 1
ATOM 2079 C CA . LYS A 1 254 ? 0.220 -4.441 -22.475 1.00 96.94 254 LYS A CA 1
ATOM 2080 C C . LYS A 1 254 ? 0.878 -3.980 -23.775 1.00 96.94 254 LYS A C 1
ATOM 2082 O O . LYS A 1 254 ? 1.806 -4.641 -24.238 1.00 96.94 254 LYS A O 1
ATOM 2087 N N . ASP A 1 255 ? 0.479 -2.819 -24.293 1.00 97.19 255 ASP A N 1
ATOM 2088 C CA . ASP A 1 255 ? 1.060 -2.218 -25.505 1.00 97.19 255 ASP A CA 1
ATOM 2089 C C . ASP A 1 255 ? 2.552 -1.881 -25.317 1.00 97.19 255 ASP A C 1
ATOM 2091 O O . ASP A 1 255 ? 3.378 -2.078 -26.210 1.00 97.19 255 ASP A O 1
ATOM 2095 N N . LEU A 1 256 ? 2.933 -1.445 -24.113 1.00 95.94 256 LEU A N 1
ATOM 2096 C CA . LEU A 1 256 ? 4.324 -1.189 -23.736 1.00 95.94 256 LEU A CA 1
ATOM 2097 C C . LEU A 1 256 ? 5.129 -2.484 -23.503 1.00 95.94 256 LEU A C 1
ATOM 2099 O O . LEU A 1 256 ? 6.360 -2.444 -23.420 1.00 95.94 256 LEU A O 1
ATOM 2103 N N . GLY A 1 257 ? 4.484 -3.649 -23.492 1.00 93.94 257 GLY A N 1
ATOM 2104 C CA . GLY A 1 257 ? 5.139 -4.956 -23.436 1.00 93.94 257 GLY A CA 1
ATOM 2105 C C . GLY A 1 257 ? 5.214 -5.595 -22.050 1.00 93.94 257 GLY A C 1
ATOM 2106 O O . GLY A 1 25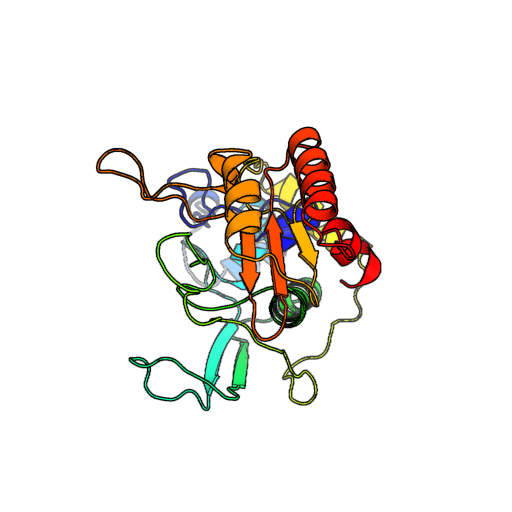7 ? 5.967 -6.552 -21.902 1.00 93.94 257 GLY A O 1
ATOM 2107 N N . ILE A 1 258 ? 4.449 -5.109 -21.066 1.00 95.25 258 ILE A N 1
ATOM 2108 C CA . ILE A 1 258 ? 4.178 -5.838 -19.817 1.00 95.25 258 ILE A CA 1
ATOM 2109 C C . ILE A 1 258 ? 3.028 -6.808 -20.098 1.00 95.25 258 ILE A C 1
ATOM 2111 O O . ILE A 1 258 ? 1.857 -6.423 -20.117 1.00 95.25 258 ILE A O 1
ATOM 2115 N N . LYS A 1 259 ? 3.351 -8.067 -20.389 1.00 94.44 259 LYS A N 1
ATOM 2116 C CA . LYS A 1 259 ? 2.382 -9.077 -20.829 1.00 94.44 259 LYS A CA 1
ATOM 2117 C C . LYS A 1 259 ? 1.654 -9.730 -19.664 1.00 94.44 259 LYS A C 1
ATOM 2119 O O . LYS A 1 259 ? 0.492 -10.090 -19.829 1.00 94.44 259 LYS A O 1
ATOM 2124 N N . ASN A 1 260 ? 2.262 -9.812 -18.490 1.00 95.69 260 ASN A N 1
ATOM 2125 C CA . ASN A 1 260 ? 1.750 -10.522 -17.318 1.00 95.69 260 ASN A CA 1
ATOM 2126 C C . ASN A 1 260 ? 1.320 -9.542 -16.219 1.00 95.69 260 ASN A C 1
ATOM 2128 O O . ASN A 1 260 ? 1.804 -9.577 -15.092 1.00 95.69 260 ASN A O 1
ATOM 2132 N N . VAL A 1 261 ? 0.397 -8.639 -16.561 1.00 97.38 261 VAL A N 1
ATOM 2133 C CA . VAL A 1 261 ? -0.199 -7.713 -15.588 1.00 97.38 261 VAL A CA 1
ATOM 2134 C C . VAL A 1 261 ? -1.199 -8.451 -14.695 1.00 97.38 261 VAL A C 1
ATOM 2136 O O . VAL A 1 261 ? -2.209 -8.941 -15.199 1.00 97.38 261 VAL A O 1
ATOM 2139 N N . ILE A 1 262 ? -0.938 -8.457 -13.390 1.00 98.12 262 ILE A N 1
ATOM 2140 C CA . ILE A 1 262 ? -1.814 -8.943 -12.320 1.00 98.12 262 ILE A 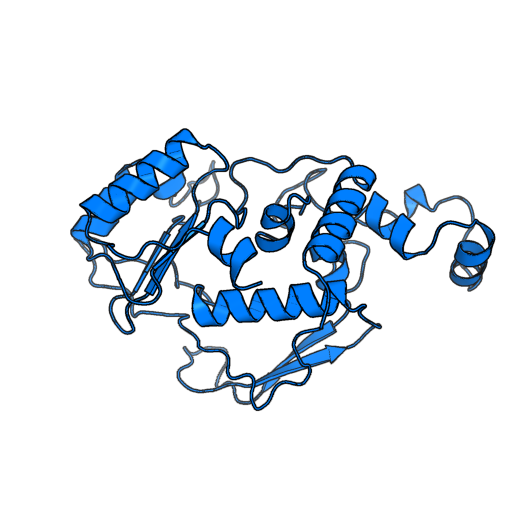CA 1
ATOM 2141 C C . ILE A 1 262 ? -2.549 -7.743 -11.718 1.00 98.12 262 ILE A C 1
ATOM 2143 O O . ILE A 1 262 ? -1.932 -6.735 -11.351 1.00 98.12 262 ILE A O 1
ATOM 2147 N N . LYS A 1 263 ? -3.874 -7.835 -11.607 1.00 98.38 263 LYS A N 1
ATOM 2148 C CA . LYS A 1 263 ? -4.691 -6.769 -11.013 1.00 98.38 263 LYS A CA 1
ATOM 2149 C C . LYS A 1 263 ? -4.672 -6.879 -9.497 1.00 98.38 263 LYS A C 1
ATOM 2151 O O . LYS A 1 263 ? -4.781 -7.970 -8.947 1.00 98.38 263 LYS A O 1
ATOM 2156 N N . GLY A 1 264 ? -4.630 -5.758 -8.788 1.00 98.00 264 GLY A N 1
ATOM 2157 C CA . GLY A 1 264 ? -4.680 -5.805 -7.329 1.00 98.00 264 GLY A CA 1
ATOM 2158 C C . GLY A 1 264 ? -5.996 -6.369 -6.776 1.00 98.00 264 GLY A C 1
ATOM 2159 O O . GLY A 1 264 ? -5.992 -6.997 -5.721 1.00 98.00 264 GLY A O 1
ATOM 2160 N N . GLU A 1 265 ? -7.106 -6.269 -7.517 1.00 96.06 265 GLU A N 1
ATOM 2161 C CA . GLU A 1 265 ? -8.336 -7.002 -7.186 1.00 96.06 265 GLU A CA 1
ATOM 2162 C C . GLU A 1 265 ? -8.161 -8.533 -7.261 1.00 96.06 265 GLU A C 1
ATOM 2164 O O . GLU A 1 265 ? -8.720 -9.249 -6.432 1.00 96.06 265 GLU A O 1
ATOM 2169 N N . GLU A 1 266 ? -7.368 -9.044 -8.208 1.00 97.19 266 GLU A N 1
ATOM 2170 C CA . GLU A 1 266 ? -7.042 -10.474 -8.312 1.00 97.19 266 GLU A CA 1
ATOM 2171 C C . GLU A 1 266 ? -6.146 -10.911 -7.151 1.00 97.19 266 GLU A C 1
ATOM 2173 O O . GLU A 1 266 ? -6.396 -11.962 -6.571 1.00 97.19 266 GLU A O 1
ATOM 2178 N N . VAL A 1 267 ? -5.186 -10.076 -6.734 1.00 96.75 267 VAL A N 1
ATOM 2179 C CA . VAL A 1 267 ? -4.365 -10.331 -5.534 1.00 96.75 267 VAL A CA 1
ATOM 2180 C C . VAL A 1 267 ? -5.258 -10.467 -4.297 1.00 96.75 267 VAL A C 1
ATOM 2182 O O . VAL A 1 267 ? -5.180 -11.462 -3.580 1.00 96.75 267 VAL A O 1
ATOM 2185 N N . ILE A 1 268 ? -6.188 -9.527 -4.090 1.00 94.50 268 ILE A N 1
ATOM 2186 C CA . ILE A 1 268 ? -7.160 -9.579 -2.982 1.00 94.50 268 ILE A CA 1
ATOM 2187 C C . ILE A 1 268 ? -8.071 -10.815 -3.070 1.00 94.50 268 ILE A C 1
ATOM 2189 O O . ILE A 1 268 ? -8.586 -11.276 -2.056 1.00 94.50 268 ILE A O 1
ATOM 2193 N N . LYS A 1 269 ? -8.378 -11.315 -4.271 1.00 92.00 269 LYS A N 1
ATOM 2194 C CA . LYS A 1 269 ? -9.281 -12.463 -4.472 1.00 92.00 269 LYS A CA 1
ATOM 2195 C C . LYS A 1 269 ? -8.598 -13.810 -4.320 1.00 92.00 269 LYS A C 1
ATOM 2197 O O . LYS A 1 269 ? -9.205 -14.698 -3.734 1.00 92.00 269 LYS A O 1
ATOM 2202 N N . ASN A 1 270 ? -7.388 -13.940 -4.836 1.00 91.56 270 ASN A N 1
ATOM 2203 C CA . ASN A 1 270 ? -6.778 -15.239 -5.078 1.00 91.56 270 ASN A CA 1
ATOM 2204 C C . ASN A 1 270 ? -5.593 -15.520 -4.147 1.00 91.56 270 ASN A C 1
ATOM 2206 O O . ASN A 1 270 ? -5.195 -16.673 -4.029 1.00 91.56 270 ASN A O 1
ATOM 2210 N N . GLU A 1 271 ? -5.018 -14.495 -3.507 1.00 90.62 271 GLU A N 1
ATOM 2211 C CA . GLU A 1 271 ? -3.767 -14.640 -2.748 1.00 90.62 271 GLU A CA 1
ATOM 2212 C C . GLU A 1 271 ? -3.874 -14.227 -1.273 1.00 90.62 271 GLU A C 1
ATOM 2214 O O . GLU A 1 271 ? -3.191 -14.800 -0.415 1.00 90.62 271 GLU A O 1
ATOM 2219 N N . LEU A 1 272 ? -4.723 -13.238 -0.969 1.00 89.19 272 LEU A N 1
ATOM 2220 C CA . LEU A 1 272 ? -4.872 -12.657 0.370 1.00 89.19 272 LEU A CA 1
ATOM 2221 C C . LEU A 1 272 ? -6.020 -13.286 1.152 1.00 89.19 272 LEU A C 1
ATOM 2223 O O . LEU A 1 272 ? -5.692 -13.857 2.221 1.00 89.19 272 LEU A O 1
#

Secondary structure (DSSP, 8-state):
-HHHHHTT-----TTS-GGGS-B--GGGG-SS-SSS-HHHHHHHTSS-HHHHHHTTS-HHHHHH-BBTB--SEEEEEES---TTS---S--EEEEEESS---HHHHHHHHHHHHHHHHT---STTTT---BTTB------S-----GGG-SSPPP---HHHHHHHHHHHHHHHT----TTS--GGGEEEETT----HHHHHHHHTT-HHHH-B---SSS--B--SEEEETTTTEEEEE--S-HHHHHHHHHHHHHTT---PEEHHHHHHHT-